Protein AF-A0A6J3M7F3-F1 (afdb_monomer_lite)

Structure (mmCIF, N/CA/C/O backbone):
data_AF-A0A6J3M7F3-F1
#
_entry.id   AF-A0A6J3M7F3-F1
#
loop_
_atom_site.group_PDB
_atom_site.id
_atom_site.type_symbol
_atom_site.label_atom_id
_atom_site.label_alt_id
_atom_site.label_comp_id
_atom_site.label_asym_id
_atom_site.label_entity_id
_atom_site.label_seq_id
_atom_site.pdbx_PDB_ins_code
_atom_site.Cartn_x
_atom_site.Cartn_y
_atom_site.Cartn_z
_atom_site.occupancy
_atom_site.B_iso_or_equiv
_atom_site.auth_seq_id
_atom_site.auth_comp_id
_atom_site.auth_asym_id
_atom_site.auth_atom_id
_atom_site.pdbx_PDB_model_num
ATOM 1 N N . ASN A 1 1 ? -3.571 -2.315 35.136 1.00 77.19 1 ASN A N 1
ATOM 2 C CA . ASN A 1 1 ? -3.800 -0.968 35.713 1.00 77.19 1 ASN A CA 1
ATOM 3 C C . ASN A 1 1 ? -4.095 0.084 34.630 1.00 77.19 1 ASN A C 1
ATOM 5 O O . ASN A 1 1 ? -5.068 0.804 34.773 1.00 77.19 1 ASN A O 1
ATOM 9 N N . ALA A 1 2 ? -3.373 0.118 33.498 1.00 81.81 2 ALA A N 1
ATOM 10 C CA . ALA A 1 2 ? -3.606 1.089 32.410 1.00 81.81 2 ALA A CA 1
ATOM 11 C C . ALA A 1 2 ? -5.068 1.210 31.912 1.00 81.81 2 ALA A C 1
ATOM 13 O O . ALA A 1 2 ? -5.543 2.324 31.727 1.00 81.81 2 ALA A O 1
ATOM 14 N N . LEU A 1 3 ? -5.801 0.098 31.760 1.00 87.56 3 LEU A N 1
ATOM 15 C CA . LEU A 1 3 ? -7.214 0.129 31.342 1.00 87.56 3 LEU A CA 1
ATOM 16 C C . LEU A 1 3 ? -8.134 0.810 32.361 1.00 87.56 3 LEU A C 1
ATOM 18 O O . LEU A 1 3 ? -9.023 1.559 31.971 1.00 87.56 3 LEU A O 1
ATOM 22 N N . ALA A 1 4 ? -7.908 0.585 33.658 1.00 87.94 4 ALA A N 1
ATOM 23 C CA . ALA A 1 4 ? -8.695 1.218 34.715 1.00 87.94 4 ALA A CA 1
ATOM 24 C C . ALA A 1 4 ? -8.453 2.734 34.743 1.00 87.94 4 ALA A C 1
ATOM 26 O O . ALA A 1 4 ? -9.397 3.508 34.860 1.00 87.94 4 ALA A O 1
ATOM 27 N N . ILE A 1 5 ? -7.195 3.151 34.556 1.00 88.31 5 ILE A N 1
ATOM 28 C CA . ILE A 1 5 ? -6.819 4.566 34.451 1.00 88.31 5 ILE A CA 1
ATOM 29 C C . ILE A 1 5 ? -7.463 5.204 33.215 1.00 88.31 5 ILE A C 1
ATOM 31 O O . ILE A 1 5 ? -8.061 6.268 33.329 1.00 88.31 5 ILE A O 1
ATOM 35 N N . LEU A 1 6 ? -7.377 4.554 32.049 1.00 88.81 6 LEU A N 1
ATOM 36 C CA . LEU A 1 6 ? -7.994 5.054 30.819 1.00 88.81 6 LEU A CA 1
ATOM 37 C C . LEU A 1 6 ? -9.511 5.192 30.971 1.00 88.81 6 LEU A C 1
ATOM 39 O O . LEU A 1 6 ? -10.057 6.240 30.649 1.00 88.81 6 LEU A O 1
ATOM 43 N N . THR A 1 7 ? -10.168 4.164 31.511 1.00 89.81 7 THR A N 1
ATOM 44 C CA . THR A 1 7 ? -11.617 4.172 31.750 1.00 89.81 7 THR A CA 1
ATOM 45 C C . THR A 1 7 ? -12.001 5.342 32.649 1.00 89.81 7 THR A C 1
ATOM 47 O O . THR A 1 7 ? -12.848 6.132 32.257 1.00 89.81 7 THR A O 1
ATOM 50 N N . TYR A 1 8 ? -11.314 5.520 33.784 1.00 90.31 8 TYR A N 1
ATOM 51 C CA . TYR A 1 8 ? -11.555 6.636 34.705 1.00 90.31 8 TYR A CA 1
ATOM 52 C C . TYR A 1 8 ? -11.363 8.010 34.042 1.00 90.31 8 TYR A C 1
ATOM 54 O O . TYR A 1 8 ? -12.164 8.921 34.240 1.00 90.31 8 TYR A O 1
ATOM 62 N N . ILE A 1 9 ? -10.317 8.177 33.226 1.00 89.94 9 ILE A N 1
ATOM 63 C CA . ILE A 1 9 ? -10.056 9.438 32.514 1.00 89.94 9 ILE A CA 1
ATOM 64 C C . ILE A 1 9 ? -11.185 9.763 31.521 1.00 89.94 9 ILE A C 1
ATOM 66 O O . ILE A 1 9 ? -11.565 10.930 31.396 1.00 89.94 9 ILE A O 1
ATOM 70 N N . LEU A 1 10 ? -11.721 8.751 30.834 1.00 89.62 10 LEU A N 1
ATOM 71 C CA . LEU A 1 10 ? -12.786 8.915 29.841 1.00 89.62 10 LEU A CA 1
ATOM 72 C C . LEU A 1 10 ? -14.185 9.029 30.470 1.00 89.62 10 LEU A C 1
ATOM 74 O O . LEU A 1 10 ? -15.030 9.723 29.910 1.00 89.62 10 LEU A O 1
ATOM 78 N N . SER A 1 11 ? -14.443 8.386 31.617 1.00 88.44 11 SER A N 1
ATOM 79 C CA . SER A 1 11 ? -15.724 8.482 32.336 1.00 88.44 11 SER A CA 1
ATOM 80 C C . SER A 1 11 ? -15.819 9.721 33.216 1.00 88.44 11 SER A C 1
ATOM 82 O O . SER A 1 11 ? -16.735 10.522 33.059 1.00 88.44 11 SER A O 1
ATOM 84 N N . ASP A 1 12 ? -14.873 9.874 34.141 1.00 86.62 12 ASP A N 1
ATOM 85 C CA . ASP A 1 12 ? -14.964 10.820 35.258 1.00 86.62 12 ASP A CA 1
ATOM 86 C C . ASP A 1 12 ? -14.024 12.014 35.066 1.00 86.62 12 ASP A C 1
ATOM 88 O O . ASP A 1 12 ? -14.285 13.114 35.551 1.00 86.62 12 ASP A O 1
ATOM 92 N N . GLY A 1 13 ? -12.934 11.816 34.320 1.00 79.19 13 GLY A N 1
ATOM 93 C CA . GLY A 1 13 ? -11.945 12.852 34.020 1.00 79.19 13 GLY A CA 1
ATOM 94 C C . GLY A 1 13 ? -12.375 13.866 32.955 1.00 79.19 13 GLY A C 1
ATOM 95 O O . GLY A 1 13 ? -11.651 14.833 32.722 1.00 79.19 13 GLY A O 1
ATOM 96 N N . GLY A 1 14 ? -13.523 13.661 32.297 1.00 79.88 14 GLY A N 1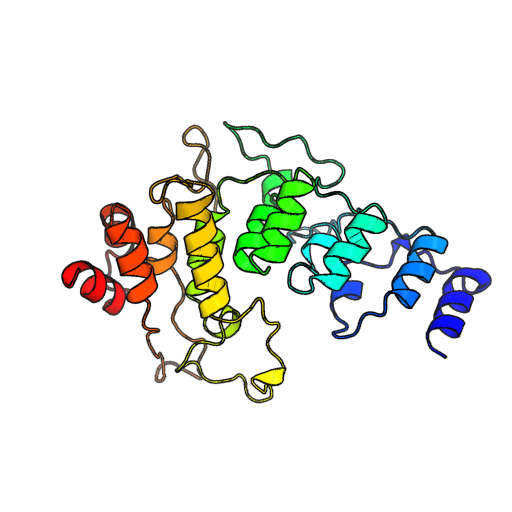
ATOM 97 C CA . GLY A 1 14 ? -14.059 14.569 31.275 1.00 79.88 14 GLY A CA 1
ATOM 98 C C . GLY A 1 14 ? -13.222 14.654 29.991 1.00 79.88 14 GLY A C 1
ATOM 99 O O . GLY A 1 14 ? -13.365 15.609 29.225 1.00 79.88 14 GLY A O 1
ATOM 100 N N . TYR A 1 15 ? -12.326 13.693 29.749 1.00 86.38 15 TYR A N 1
ATOM 101 C CA . TYR A 1 15 ? -11.474 13.694 28.565 1.00 86.38 15 TYR A CA 1
ATOM 102 C C . TYR A 1 15 ? -12.233 13.169 27.339 1.00 86.38 15 TYR A C 1
ATOM 104 O O . TYR A 1 15 ? -12.734 12.048 27.341 1.00 86.38 15 TYR A O 1
ATOM 112 N N . SER A 1 16 ? -12.271 13.958 26.262 1.00 86.62 16 SER A N 1
ATOM 113 C CA . SER A 1 16 ? -12.904 13.539 25.006 1.00 86.62 16 SER A CA 1
ATOM 114 C C . SER A 1 16 ? -11.968 12.688 24.146 1.00 86.62 16 SER A C 1
ATOM 116 O O . SER A 1 16 ? -10.835 13.086 23.853 1.00 86.62 16 SER A O 1
ATOM 118 N N . THR A 1 17 ? -12.486 11.558 23.659 1.00 87.00 17 THR A N 1
ATOM 119 C CA . THR A 1 17 ? -11.824 10.688 22.676 1.00 87.00 17 THR A CA 1
ATOM 120 C C . THR A 1 17 ? -11.548 11.397 21.348 1.00 87.00 17 THR A C 1
ATOM 122 O O . THR A 1 17 ? -10.654 10.982 20.611 1.00 87.00 17 THR A O 1
ATOM 125 N N . ASP A 1 18 ? -12.208 12.526 21.064 1.00 82.31 18 ASP A N 1
ATOM 126 C CA . ASP A 1 18 ? -11.957 13.329 19.864 1.00 82.31 18 ASP A CA 1
ATOM 127 C C . ASP A 1 18 ? -10.540 13.891 19.767 1.00 82.31 18 ASP A C 1
ATOM 129 O O . ASP A 1 18 ? -10.081 14.178 18.654 1.00 82.31 18 ASP A O 1
ATOM 133 N N . ASN A 1 19 ? -9.874 14.054 20.912 1.00 80.69 19 ASN A N 1
ATOM 134 C CA . ASN A 1 19 ? -8.517 14.581 21.008 1.00 80.69 19 ASN A CA 1
ATOM 135 C C . ASN A 1 19 ? -7.442 13.506 20.791 1.00 80.69 19 ASN A C 1
ATOM 137 O O . ASN A 1 19 ? -6.272 13.850 20.640 1.00 80.69 19 ASN A O 1
ATOM 141 N N . ILE A 1 20 ? -7.823 12.225 20.749 1.00 82.06 20 ILE A N 1
ATOM 142 C CA . ILE A 1 20 ? -6.896 11.106 20.562 1.00 82.06 20 ILE A CA 1
ATOM 143 C C . ILE A 1 20 ? -6.655 10.922 19.069 1.00 82.06 20 ILE A C 1
ATOM 145 O O . ILE A 1 20 ? -7.534 10.467 18.329 1.00 82.06 20 ILE A O 1
ATOM 149 N N . SER A 1 21 ? -5.455 11.264 18.599 1.00 76.12 21 SER A N 1
ATOM 150 C CA . SER A 1 21 ? -5.126 11.083 17.188 1.00 76.12 21 SER A CA 1
ATOM 151 C C . SER A 1 21 ? -4.728 9.635 16.881 1.00 76.12 21 SER A C 1
ATOM 153 O O . SER A 1 21 ? -3.972 9.000 17.616 1.00 76.12 21 SER A O 1
ATOM 155 N N . ASN A 1 22 ? -5.137 9.130 15.713 1.00 72.75 22 ASN A N 1
ATOM 156 C CA . ASN A 1 22 ? -4.690 7.821 15.208 1.00 72.75 22 ASN A CA 1
ATOM 157 C C . ASN A 1 22 ? -3.160 7.700 15.150 1.00 72.75 22 ASN A C 1
ATOM 159 O O . ASN A 1 22 ? -2.604 6.614 15.284 1.00 72.75 22 ASN A O 1
ATOM 163 N N . HIS A 1 23 ? -2.468 8.824 14.936 1.00 67.50 23 HIS A N 1
ATOM 164 C CA . HIS A 1 23 ? -1.012 8.867 14.920 1.00 67.50 23 HIS A CA 1
ATOM 165 C C . HIS A 1 23 ? -0.418 8.549 16.299 1.00 67.50 23 HIS A C 1
ATOM 167 O O . HIS A 1 23 ? 0.605 7.875 16.377 1.00 67.50 23 HIS A O 1
ATOM 173 N N . GLU A 1 24 ? -1.015 9.043 17.384 1.00 68.69 24 GLU A N 1
ATOM 174 C CA . GLU A 1 24 ? -0.582 8.725 18.750 1.00 68.69 24 GLU A CA 1
ATOM 175 C C . GLU A 1 24 ? -0.874 7.267 19.093 1.00 68.69 24 GLU A C 1
ATOM 177 O O . GLU A 1 24 ? -0.022 6.610 19.687 1.00 68.69 24 GLU A O 1
ATOM 182 N N . MET A 1 25 ? -2.004 6.742 18.614 1.00 72.88 25 MET A N 1
ATOM 183 C CA . MET A 1 25 ? -2.386 5.341 18.805 1.00 72.88 25 MET A CA 1
ATOM 184 C C . MET A 1 25 ? -1.485 4.348 18.067 1.00 72.88 25 MET A C 1
ATOM 186 O O . MET A 1 25 ? -1.364 3.214 18.502 1.00 72.88 25 MET A O 1
ATOM 190 N N . ASN A 1 26 ? -0.810 4.759 16.991 1.00 65.94 26 ASN A N 1
ATOM 191 C CA . ASN A 1 26 ? 0.096 3.891 16.229 1.00 65.94 26 ASN A CA 1
ATOM 192 C C . ASN A 1 26 ? 1.558 3.911 16.723 1.00 65.94 26 ASN A C 1
ATOM 194 O O . ASN A 1 26 ? 2.427 3.285 16.121 1.00 65.94 26 ASN A O 1
ATOM 198 N N . ARG A 1 27 ? 1.882 4.692 17.762 1.00 63.34 27 ARG A N 1
ATOM 199 C CA . ARG A 1 27 ? 3.244 4.742 18.326 1.00 63.34 27 ARG A CA 1
ATOM 200 C C . ARG A 1 27 ? 3.601 3.552 19.223 1.00 63.34 27 ARG A C 1
ATOM 202 O O . ARG A 1 27 ? 4.762 3.144 19.177 1.00 63.34 27 ARG A O 1
ATOM 209 N N . PRO A 1 28 ? 2.694 3.022 20.061 1.00 60.91 28 PRO A N 1
ATOM 210 C CA . PRO A 1 28 ? 2.989 1.842 20.859 1.00 60.91 28 PRO A CA 1
ATOM 211 C C . PRO A 1 28 ? 3.195 0.630 19.945 1.00 60.91 28 PRO A C 1
ATOM 213 O O . PRO A 1 28 ? 2.329 0.330 19.127 1.00 60.91 28 PRO A O 1
ATOM 216 N N . ARG A 1 29 ? 4.326 -0.074 20.093 1.00 58.09 29 ARG A N 1
ATOM 217 C CA . ARG A 1 29 ? 4.567 -1.344 19.381 1.00 58.09 29 ARG A CA 1
ATOM 218 C C . ARG A 1 29 ? 3.551 -2.421 19.787 1.00 58.09 29 ARG A C 1
ATOM 220 O O . ARG A 1 29 ? 3.143 -3.208 18.943 1.00 58.09 29 ARG A O 1
ATOM 227 N N . ASP A 1 30 ? 3.078 -2.353 21.032 1.00 65.81 30 ASP A N 1
ATOM 228 C CA . ASP A 1 30 ? 2.160 -3.319 21.642 1.00 65.81 30 ASP A CA 1
ATOM 229 C C . ASP A 1 30 ? 0.820 -2.662 21.993 1.00 65.81 30 ASP A C 1
ATOM 231 O O . ASP A 1 30 ? 0.394 -2.624 23.153 1.00 65.81 30 ASP A O 1
ATOM 235 N N . LEU A 1 31 ? 0.158 -2.059 21.002 1.00 76.69 31 LEU A N 1
ATOM 236 C CA . LEU A 1 31 ? -1.187 -1.548 21.227 1.00 76.69 31 LEU A CA 1
ATOM 237 C C . LEU A 1 31 ? -2.145 -2.718 21.482 1.00 76.69 31 LEU A C 1
ATOM 239 O O . LEU A 1 31 ? -2.450 -3.496 20.584 1.00 76.69 31 LEU A O 1
ATOM 243 N N . SER A 1 32 ? -2.633 -2.820 22.716 1.00 84.12 32 SER A N 1
ATOM 244 C CA . SER A 1 32 ? -3.617 -3.832 23.090 1.00 84.12 32 SER A CA 1
ATOM 245 C C . SER A 1 32 ? -4.978 -3.521 22.471 1.00 84.12 32 SER A C 1
ATOM 247 O O . SER A 1 32 ? -5.484 -2.403 22.603 1.00 84.12 32 SER A O 1
ATOM 249 N N . THR A 1 33 ? -5.614 -4.533 21.880 1.00 89.81 33 THR A N 1
ATOM 250 C CA . THR A 1 33 ? -7.008 -4.461 21.421 1.00 89.81 33 THR A CA 1
ATOM 251 C C . THR A 1 33 ? -7.962 -4.087 22.555 1.00 89.81 33 THR A C 1
ATOM 253 O O . THR A 1 33 ? -8.908 -3.353 22.321 1.00 89.81 33 THR A O 1
ATOM 256 N N . GLN A 1 34 ? -7.644 -4.422 23.812 1.00 90.38 34 GLN A N 1
ATOM 257 C CA . GLN A 1 34 ? -8.442 -4.001 24.973 1.00 90.38 34 GLN A CA 1
ATOM 258 C C . GLN A 1 34 ? -8.439 -2.477 25.178 1.00 90.38 34 GLN A C 1
ATOM 260 O O . GLN A 1 34 ? -9.414 -1.915 25.671 1.00 90.38 34 GLN A O 1
ATOM 265 N N . ILE A 1 35 ? -7.345 -1.786 24.825 1.00 89.88 35 ILE A N 1
ATOM 266 C CA . ILE A 1 35 ? -7.309 -0.314 24.851 1.00 89.88 35 ILE A CA 1
ATOM 267 C C . ILE A 1 35 ? -8.223 0.229 23.754 1.00 89.88 35 ILE A C 1
ATOM 269 O O . ILE A 1 35 ? -8.975 1.167 24.003 1.00 89.88 35 ILE A O 1
ATOM 273 N N . LEU A 1 36 ? -8.175 -0.370 22.563 1.00 92.00 36 LEU A N 1
ATOM 274 C CA . LEU A 1 36 ? -9.041 0.006 21.449 1.00 92.00 36 LEU A CA 1
ATOM 275 C C . LEU A 1 36 ? -10.521 -0.224 21.782 1.00 92.00 36 LEU A C 1
ATOM 277 O O . LEU A 1 36 ? -11.318 0.676 21.541 1.00 92.00 36 LEU A O 1
ATOM 281 N N . ASP A 1 37 ? -10.870 -1.341 22.425 1.00 94.31 37 ASP A N 1
ATOM 282 C CA . ASP A 1 37 ? -12.238 -1.641 22.863 1.00 94.31 37 ASP A CA 1
ATOM 283 C C . ASP A 1 37 ? -12.776 -0.549 23.794 1.00 94.31 37 ASP A C 1
ATOM 285 O O . ASP A 1 37 ? -13.883 -0.046 23.596 1.00 94.31 37 ASP A O 1
ATOM 289 N N . VAL A 1 38 ? -11.974 -0.127 24.782 1.00 93.69 38 VAL A N 1
ATOM 290 C CA . VAL A 1 38 ? -12.340 0.981 25.678 1.00 93.69 38 VAL A CA 1
ATOM 291 C C . VAL A 1 38 ? -12.506 2.276 24.885 1.00 93.69 38 VAL A C 1
ATOM 293 O O . VAL A 1 38 ? -13.501 2.969 25.050 1.00 93.69 38 VAL A O 1
ATOM 296 N N . LEU A 1 39 ? -11.582 2.613 23.986 1.00 92.44 39 LEU A N 1
ATOM 297 C CA . LEU A 1 39 ? -11.691 3.840 23.193 1.00 92.44 39 LEU A CA 1
ATOM 298 C C . LEU A 1 39 ? -12.953 3.860 22.322 1.00 92.44 39 LEU A C 1
ATOM 300 O O . LEU A 1 39 ? -13.674 4.859 22.316 1.00 92.44 39 LEU A O 1
ATOM 304 N N . LEU A 1 40 ? -13.242 2.758 21.629 1.00 93.75 40 LEU A N 1
ATOM 305 C CA . LEU A 1 40 ? -14.438 2.598 20.802 1.00 93.75 40 LEU A CA 1
ATOM 306 C C . LEU A 1 40 ? -15.715 2.708 21.647 1.00 93.75 40 LEU A C 1
ATOM 308 O O . LEU A 1 40 ? -16.644 3.413 21.252 1.00 93.75 40 LEU A O 1
ATOM 312 N N . ALA A 1 41 ? -15.744 2.095 22.836 1.00 93.88 41 ALA A N 1
ATOM 313 C CA . ALA A 1 41 ? -16.877 2.183 23.762 1.00 93.88 41 ALA A CA 1
ATOM 314 C C . ALA A 1 41 ? -17.158 3.623 24.233 1.00 93.88 41 ALA A C 1
ATOM 316 O O . ALA A 1 41 ? -18.309 3.974 24.487 1.00 93.88 41 ALA A O 1
ATOM 317 N N . TYR A 1 42 ? -16.126 4.468 24.294 1.00 93.69 42 TYR A N 1
ATOM 318 C CA . TYR A 1 42 ? -16.225 5.895 24.622 1.00 93.69 42 TYR A CA 1
ATOM 319 C C . TYR A 1 42 ? -16.240 6.799 23.370 1.00 93.69 42 TYR A C 1
ATOM 321 O O . TYR A 1 42 ? -15.900 7.983 23.432 1.00 93.69 42 TYR A O 1
ATOM 329 N N . GLY A 1 43 ? -16.644 6.259 22.216 1.00 92.38 43 GLY A N 1
ATOM 330 C CA . GLY A 1 43 ? -16.948 7.038 21.013 1.00 92.38 43 GLY A CA 1
ATOM 331 C C . GLY A 1 43 ? -15.741 7.458 20.175 1.00 92.38 43 GLY A C 1
ATOM 332 O O . GLY A 1 43 ? -15.876 8.322 19.309 1.00 92.38 43 GLY A O 1
ATOM 333 N N . TRP A 1 44 ? -14.562 6.869 20.392 1.00 92.56 44 TRP A N 1
ATOM 334 C CA . TRP A 1 44 ? -13.420 7.105 19.510 1.00 92.56 44 TRP A CA 1
ATOM 335 C C . TRP A 1 44 ? -13.736 6.639 18.083 1.00 92.56 44 TRP A C 1
ATOM 337 O O . TRP A 1 44 ? -14.097 5.487 17.853 1.00 92.56 44 TRP A O 1
ATOM 347 N N . ASN A 1 45 ? -13.592 7.533 17.105 1.00 91.25 45 ASN A N 1
ATOM 348 C CA . ASN A 1 45 ? -13.881 7.224 15.707 1.00 91.25 45 ASN A CA 1
ATOM 349 C C . ASN A 1 45 ? -12.633 6.658 15.001 1.00 91.25 45 ASN A C 1
ATOM 351 O O . ASN A 1 45 ? -11.750 7.411 14.585 1.00 91.25 45 ASN A O 1
ATOM 355 N N . ILE A 1 46 ? -12.611 5.337 14.790 1.00 91.75 46 ILE A N 1
ATOM 356 C CA . ILE A 1 46 ? -11.541 4.603 14.084 1.00 91.75 46 ILE A CA 1
ATOM 357 C C . ILE A 1 46 ? -11.306 5.085 12.636 1.00 91.75 46 ILE A C 1
ATOM 359 O O . ILE A 1 46 ? -10.196 4.976 12.101 1.00 91.75 46 ILE A O 1
ATOM 363 N N . ASN A 1 47 ? -12.336 5.667 12.011 1.00 92.06 47 ASN A N 1
ATOM 364 C CA . ASN A 1 47 ? -12.315 6.196 10.645 1.00 92.06 47 ASN A CA 1
ATOM 365 C C . ASN A 1 47 ? -11.907 7.673 10.570 1.00 92.06 47 ASN A C 1
ATOM 367 O O . ASN A 1 47 ? -11.641 8.183 9.476 1.00 92.06 47 ASN A O 1
ATOM 371 N N . LYS A 1 48 ? -11.805 8.359 11.717 1.00 88.31 48 LYS A N 1
ATOM 372 C CA . LYS A 1 48 ? -11.492 9.788 11.779 1.00 88.31 48 LYS A CA 1
ATOM 373 C C . LYS A 1 48 ? -10.149 10.053 11.123 1.00 88.31 48 LYS A C 1
ATOM 375 O O . LYS A 1 48 ? -9.134 9.454 11.467 1.00 88.31 48 LYS A O 1
ATOM 380 N N . ARG A 1 49 ? -10.111 10.998 10.189 1.00 83.12 49 ARG A N 1
ATOM 381 C CA . ARG A 1 49 ? -8.861 11.439 9.561 1.00 83.12 49 ARG A CA 1
ATOM 382 C C . ARG A 1 49 ? -8.215 12.518 10.417 1.00 83.12 49 ARG A C 1
ATOM 384 O O . ARG A 1 49 ? -8.871 13.471 10.833 1.00 83.12 49 ARG A O 1
ATOM 391 N N . PHE A 1 50 ? -6.908 12.420 10.639 1.00 71.00 50 PHE A N 1
ATOM 392 C CA . PHE A 1 50 ? -6.189 13.482 11.335 1.00 71.00 50 PHE A CA 1
ATOM 393 C C . PHE A 1 50 ? -5.868 14.623 10.361 1.00 71.00 50 PHE A C 1
ATOM 395 O O . PHE A 1 50 ? -4.949 14.540 9.546 1.00 71.00 50 PHE A O 1
ATOM 402 N N . ASN A 1 51 ? -6.633 15.710 10.432 1.00 61.09 51 ASN A N 1
ATOM 403 C CA . ASN A 1 51 ? -6.428 16.877 9.580 1.00 61.09 51 ASN A CA 1
ATOM 404 C C . ASN A 1 51 ? -5.497 17.889 10.264 1.00 61.09 51 ASN A C 1
ATOM 406 O O . ASN A 1 51 ? -5.946 18.882 10.830 1.00 61.09 51 ASN A O 1
ATOM 410 N N . ARG A 1 52 ? -4.182 17.639 10.235 1.00 59.97 52 ARG A N 1
ATOM 411 C CA . ARG A 1 52 ? -3.187 18.658 10.609 1.00 59.97 52 ARG A CA 1
ATOM 412 C C . ARG A 1 52 ? -2.566 19.235 9.348 1.00 59.97 52 ARG A C 1
ATOM 414 O O . ARG A 1 52 ? -2.040 18.487 8.523 1.00 59.97 52 ARG A O 1
ATOM 421 N N . ALA A 1 53 ? -2.637 20.562 9.225 1.00 52.91 53 ALA A N 1
ATOM 422 C CA . ALA A 1 53 ? -2.196 21.330 8.064 1.00 52.91 53 ALA A CA 1
ATOM 423 C C . ALA A 1 53 ? -0.874 20.791 7.484 1.00 52.91 53 ALA A C 1
ATOM 425 O O . ALA A 1 53 ? 0.170 20.819 8.136 1.00 52.91 53 ALA A O 1
ATOM 426 N N . GLY A 1 54 ? -0.950 20.256 6.262 1.00 55.53 54 GLY A N 1
ATOM 427 C CA . GLY A 1 54 ? 0.204 19.799 5.485 1.00 55.53 54 GLY A CA 1
ATOM 428 C C . GLY A 1 54 ? 0.639 18.340 5.674 1.00 55.53 54 GLY A C 1
ATOM 429 O O . GLY A 1 54 ? 1.507 17.895 4.926 1.00 55.53 54 GLY A O 1
ATOM 430 N N . ARG A 1 55 ? 0.063 17.554 6.599 1.00 58.97 55 ARG A N 1
ATOM 431 C CA . ARG A 1 55 ? 0.442 16.134 6.763 1.00 58.97 55 ARG A CA 1
ATOM 432 C C . ARG A 1 55 ? -0.563 15.187 6.110 1.00 58.97 55 ARG A C 1
ATOM 434 O O . ARG A 1 55 ? -1.763 15.268 6.350 1.00 58.97 55 ARG A O 1
ATOM 441 N N . ARG A 1 56 ? -0.046 14.240 5.319 1.00 64.56 56 ARG A N 1
ATOM 442 C CA . ARG A 1 56 ? -0.805 13.077 4.837 1.00 64.56 56 ARG A CA 1
ATOM 443 C C . ARG A 1 56 ? -1.140 12.202 6.044 1.00 64.56 56 ARG A C 1
ATOM 445 O O . ARG A 1 56 ? -0.248 11.538 6.566 1.00 64.56 56 ARG A O 1
ATOM 452 N N . SER A 1 57 ? -2.384 12.208 6.505 1.00 69.06 57 SER A N 1
ATOM 453 C CA . SER A 1 57 ? -2.826 11.283 7.545 1.00 69.06 57 SER A CA 1
ATOM 454 C C . SER A 1 57 ? -4.111 10.598 7.115 1.00 69.06 57 SER A C 1
ATOM 456 O O . SER A 1 57 ? -5.106 11.250 6.793 1.00 69.06 57 SER A O 1
ATOM 458 N N . GLY A 1 58 ? -4.035 9.272 7.049 1.00 82.88 58 GLY A N 1
ATOM 459 C CA . GLY A 1 58 ? -5.194 8.419 6.849 1.00 82.88 58 GLY A CA 1
ATOM 460 C C . GLY A 1 58 ? -5.838 8.019 8.180 1.00 82.88 58 GLY A C 1
ATOM 461 O O . GLY A 1 58 ? -5.320 8.363 9.249 1.00 82.88 58 GLY A O 1
ATOM 462 N N . PRO A 1 59 ? -6.957 7.286 8.112 1.00 89.88 59 PRO A N 1
ATOM 463 C CA . PRO A 1 59 ? -7.550 6.589 9.252 1.00 89.88 59 PRO A CA 1
ATOM 464 C C . PRO A 1 59 ? -6.562 5.652 9.963 1.00 89.88 59 PRO A C 1
ATOM 466 O O . PRO A 1 59 ? -5.489 5.350 9.434 1.00 89.88 59 PRO A O 1
ATOM 469 N N . PHE A 1 60 ? -6.931 5.150 11.144 1.00 90.69 60 PHE A N 1
ATOM 470 C CA . PHE A 1 60 ? -6.066 4.282 11.952 1.00 90.69 60 PHE A CA 1
ATOM 471 C C . PHE A 1 60 ? -5.590 3.040 11.183 1.00 90.69 60 PHE A C 1
ATOM 473 O O . PHE A 1 60 ? -4.408 2.699 11.236 1.00 90.69 60 PHE A O 1
ATOM 480 N N . LEU A 1 61 ? -6.459 2.470 10.340 1.00 92.62 61 LEU A N 1
ATOM 481 C CA . LEU A 1 61 ? -6.142 1.349 9.452 1.00 92.62 61 LEU A CA 1
ATOM 482 C C . LEU A 1 61 ? -4.886 1.583 8.579 1.00 92.62 61 LEU A C 1
ATOM 484 O O . LEU A 1 61 ? -4.105 0.661 8.370 1.00 92.62 61 LEU A O 1
ATOM 488 N N . TRP A 1 62 ? -4.621 2.815 8.120 1.00 90.56 62 TRP A N 1
ATOM 489 C CA . TRP A 1 62 ? -3.443 3.142 7.291 1.00 90.56 62 TRP A CA 1
ATOM 490 C C . TRP A 1 62 ? -2.129 3.077 8.077 1.00 90.56 62 TRP A C 1
ATOM 492 O O . TRP A 1 62 ? -1.044 3.026 7.485 1.00 90.56 62 TRP A O 1
ATOM 502 N N . ALA A 1 63 ? -2.216 3.158 9.400 1.00 85.94 63 ALA A N 1
ATOM 503 C CA . ALA A 1 63 ? -1.080 3.229 10.300 1.00 85.94 63 ALA A CA 1
ATOM 504 C C . ALA A 1 63 ? -0.593 1.826 10.703 1.00 85.94 63 ALA A C 1
ATOM 506 O O . ALA A 1 63 ? 0.615 1.615 10.812 1.00 85.94 63 ALA A O 1
ATOM 507 N N . VAL A 1 64 ? -1.519 0.865 10.796 1.00 88.69 64 VAL A N 1
ATOM 508 C CA . VAL A 1 64 ? -1.281 -0.499 11.300 1.00 88.69 64 VAL A CA 1
ATOM 509 C C . VAL A 1 64 ? -1.088 -1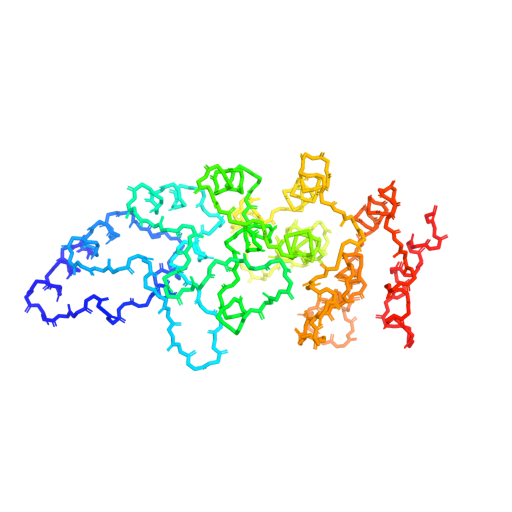.559 10.212 1.00 88.69 64 VAL A C 1
ATOM 511 O O . VAL A 1 64 ? -1.036 -2.740 10.519 1.00 88.69 64 VAL A O 1
ATOM 514 N N . LEU A 1 65 ? -0.934 -1.170 8.941 1.00 90.31 65 LEU A N 1
ATOM 515 C CA . LEU A 1 65 ? -0.888 -2.091 7.787 1.00 90.31 65 LEU A CA 1
ATOM 516 C C . LEU A 1 65 ? 0.171 -3.209 7.862 1.00 90.31 65 LEU A C 1
ATOM 518 O O . LEU A 1 65 ? 0.046 -4.211 7.165 1.00 90.31 65 LEU A O 1
ATOM 522 N N . ALA A 1 66 ? 1.216 -3.037 8.672 1.00 86.50 66 ALA A N 1
ATOM 523 C CA . ALA A 1 66 ? 2.252 -4.049 8.881 1.00 86.50 66 ALA A CA 1
ATOM 524 C C . ALA A 1 66 ? 1.860 -5.128 9.912 1.00 86.50 66 ALA A C 1
ATOM 526 O O . ALA A 1 66 ? 2.541 -6.146 10.007 1.00 86.50 66 ALA A O 1
ATOM 527 N N . ASN A 1 67 ? 0.792 -4.910 10.685 1.00 87.69 67 ASN A N 1
ATOM 528 C CA . ASN A 1 67 ? 0.280 -5.824 11.700 1.00 87.69 67 ASN A CA 1
ATOM 529 C C . ASN A 1 67 ? -1.054 -6.415 11.219 1.00 87.69 67 ASN A C 1
ATOM 531 O O . ASN A 1 67 ? -2.094 -5.759 11.271 1.00 87.69 67 ASN A O 1
ATOM 535 N N . GLU A 1 68 ? -1.005 -7.651 10.722 1.00 90.69 68 GLU A N 1
ATOM 536 C CA . GLU A 1 68 ? -2.166 -8.346 10.156 1.00 90.69 68 GLU A CA 1
ATOM 537 C C . GLU A 1 68 ? -3.311 -8.506 11.170 1.00 90.69 68 GLU A C 1
ATOM 539 O O . GLU A 1 68 ? -4.470 -8.297 10.813 1.00 90.69 68 GLU A O 1
ATOM 544 N N . ASP A 1 69 ? -3.000 -8.799 12.435 1.00 91.44 69 ASP A N 1
ATOM 545 C CA . ASP A 1 69 ? -4.007 -8.991 13.484 1.00 91.44 69 ASP A CA 1
ATOM 546 C C . ASP A 1 69 ? -4.715 -7.677 13.828 1.00 91.44 69 ASP A C 1
ATOM 548 O O . ASP A 1 69 ? -5.941 -7.641 13.938 1.00 91.44 69 ASP A O 1
ATOM 552 N N . LEU A 1 70 ? -3.973 -6.566 13.908 1.00 91.62 70 LEU A N 1
ATOM 553 C CA . LEU A 1 70 ? -4.582 -5.246 14.087 1.00 91.62 70 LEU A CA 1
ATOM 554 C C . LEU A 1 70 ? -5.390 -4.811 12.866 1.00 91.62 70 LEU A C 1
ATOM 556 O O . LEU A 1 70 ? -6.412 -4.150 13.034 1.00 91.62 70 LEU A O 1
ATOM 560 N N . VAL A 1 71 ? -4.976 -5.171 11.647 1.00 94.56 71 VAL A N 1
ATOM 561 C CA . VAL A 1 71 ? -5.782 -4.908 10.445 1.00 94.56 71 VAL A CA 1
ATOM 562 C C . VAL A 1 71 ? -7.105 -5.669 10.510 1.00 94.56 71 VAL A C 1
ATOM 564 O O . VAL A 1 71 ? -8.148 -5.049 10.305 1.00 94.56 71 VAL A O 1
ATOM 567 N N . LYS A 1 72 ? -7.084 -6.967 10.844 1.00 96.19 72 LYS A N 1
ATOM 568 C CA . LYS A 1 72 ? -8.304 -7.775 11.027 1.00 96.19 72 LYS A CA 1
ATOM 569 C C . LYS A 1 72 ? -9.212 -7.164 12.089 1.00 96.19 72 LYS A C 1
ATOM 571 O O . LYS A 1 72 ? -10.360 -6.861 11.782 1.00 96.19 72 LYS A O 1
ATOM 576 N N . TYR A 1 73 ? -8.662 -6.861 13.266 1.00 95.69 73 TYR A N 1
ATOM 577 C CA . TYR A 1 73 ? -9.387 -6.191 14.345 1.00 95.69 73 TYR A CA 1
ATOM 578 C C . TYR A 1 73 ? -10.030 -4.879 13.868 1.00 95.69 73 TYR A C 1
ATOM 580 O O . TYR A 1 73 ? -11.217 -4.649 14.079 1.00 95.69 73 TYR A O 1
ATOM 588 N N . CYS A 1 74 ? -9.281 -4.019 13.167 1.00 95.88 74 CYS A N 1
ATOM 589 C CA . CYS A 1 74 ? -9.824 -2.761 12.650 1.00 95.88 74 CYS A CA 1
ATOM 590 C C . CYS A 1 74 ? -11.032 -3.002 11.735 1.00 95.88 74 CYS A C 1
ATOM 592 O O . CYS A 1 74 ? -12.052 -2.335 11.890 1.00 95.88 74 CYS A O 1
ATOM 594 N N . LEU A 1 75 ? -10.922 -3.943 10.793 1.00 97.75 75 LEU A N 1
ATOM 595 C CA . LEU A 1 75 ? -11.996 -4.266 9.848 1.00 97.75 75 LEU A CA 1
ATOM 596 C C . LEU A 1 75 ? -13.230 -4.847 10.561 1.00 97.75 75 LEU A C 1
ATOM 598 O O . LEU A 1 75 ? -14.353 -4.453 10.250 1.00 97.75 75 LEU A O 1
ATOM 602 N N . GLU A 1 76 ? -13.032 -5.727 11.546 1.00 97.12 76 GLU A N 1
ATOM 603 C CA . GLU A 1 76 ? -14.099 -6.306 12.380 1.00 97.12 76 GLU A CA 1
ATOM 604 C C . GLU A 1 76 ? -14.823 -5.247 13.228 1.00 97.12 76 GLU A C 1
ATOM 606 O O . GLU A 1 76 ? -16.027 -5.352 13.462 1.00 97.12 76 GLU A O 1
ATOM 611 N N . HIS A 1 77 ? -14.116 -4.183 13.617 1.00 96.56 77 HIS A N 1
ATOM 612 C CA . HIS A 1 77 ? -14.650 -3.066 14.398 1.00 96.56 77 HIS A CA 1
ATOM 613 C C . HIS A 1 77 ? -15.030 -1.838 13.555 1.00 96.56 77 HIS A C 1
ATOM 615 O O . HIS A 1 77 ? -15.082 -0.714 14.057 1.00 96.56 77 HIS A O 1
ATOM 621 N N . GLY A 1 78 ? -15.345 -2.043 12.273 1.00 95.62 78 GLY A N 1
ATOM 622 C CA . GLY A 1 78 ? -15.969 -1.020 11.428 1.00 95.62 78 GLY A CA 1
ATOM 623 C C . GLY A 1 78 ? -15.003 0.002 10.825 1.00 95.62 78 GLY A C 1
ATOM 624 O O . GLY A 1 78 ? -15.443 1.057 10.354 1.00 95.62 78 GLY A O 1
ATOM 625 N N . ALA A 1 79 ? -13.697 -0.283 10.803 1.00 95.94 79 ALA A N 1
ATOM 626 C CA . ALA A 1 79 ? -12.774 0.488 9.983 1.00 95.94 79 ALA A CA 1
ATOM 627 C C . ALA A 1 79 ? -13.114 0.314 8.498 1.00 95.94 79 ALA A C 1
ATOM 629 O O . ALA A 1 79 ? -13.234 -0.794 7.976 1.00 95.94 79 ALA A O 1
ATOM 630 N N . SER A 1 80 ? -13.231 1.438 7.807 1.00 95.62 80 SER A N 1
ATOM 631 C CA . SER A 1 80 ? -13.524 1.505 6.388 1.00 95.62 80 SER A CA 1
ATOM 632 C C . SER A 1 80 ? -12.236 1.479 5.571 1.00 95.62 80 SER A C 1
ATOM 634 O O . SER A 1 80 ? -11.276 2.202 5.854 1.00 95.62 80 SER A O 1
ATOM 636 N N . VAL A 1 81 ? -12.243 0.709 4.481 1.00 96.00 81 VAL A N 1
ATOM 637 C CA . VAL A 1 81 ? -11.208 0.771 3.433 1.00 96.00 81 VAL A CA 1
ATOM 638 C C . VAL A 1 81 ? -11.351 2.007 2.532 1.00 96.00 81 VAL A C 1
ATOM 640 O O . VAL A 1 81 ? -10.473 2.293 1.714 1.00 96.00 81 VAL A O 1
ATOM 643 N N . HIS A 1 82 ? -12.432 2.771 2.716 1.00 93.12 82 HIS A N 1
ATOM 644 C CA . HIS A 1 82 ? -12.701 4.051 2.069 1.00 93.12 82 HIS A CA 1
ATOM 645 C C . HIS A 1 82 ? -12.617 5.188 3.099 1.00 93.12 82 HIS A C 1
ATOM 647 O O . HIS A 1 82 ? -13.433 5.229 4.025 1.00 93.12 82 HIS A O 1
ATOM 653 N N . PRO A 1 83 ? -11.659 6.119 2.970 1.00 87.19 83 PRO A N 1
ATOM 654 C CA . PRO A 1 83 ? -11.536 7.249 3.883 1.00 87.19 83 PRO A CA 1
ATOM 655 C C . PRO A 1 83 ? -12.799 8.115 3.938 1.00 87.19 83 PRO A C 1
ATOM 657 O O . PRO A 1 83 ? -13.388 8.455 2.913 1.00 87.19 83 PRO A O 1
ATOM 660 N N . GLU A 1 84 ? -13.167 8.540 5.146 1.00 84.81 84 GLU A N 1
ATOM 661 C CA . GLU A 1 84 ? -14.305 9.431 5.363 1.00 84.81 84 GLU A CA 1
ATOM 662 C C . GLU A 1 84 ? -14.117 10.780 4.641 1.00 84.81 84 GLU A C 1
ATOM 664 O O . GLU A 1 84 ? -13.015 11.353 4.591 1.00 84.81 84 GLU A O 1
ATOM 669 N N . GLY A 1 85 ? -15.211 11.286 4.064 1.00 81.56 85 GLY A N 1
ATOM 670 C CA . GLY A 1 85 ? -15.240 12.570 3.361 1.00 81.56 85 GLY A CA 1
ATOM 671 C C . GLY A 1 85 ? -14.439 12.590 2.059 1.00 81.56 85 GLY A C 1
ATOM 672 O O . GLY A 1 85 ? -14.093 13.665 1.579 1.00 81.56 85 GLY A O 1
ATOM 673 N N . GLN A 1 86 ? -14.102 11.426 1.499 1.00 85.06 86 GLN A N 1
ATOM 674 C CA . GLN A 1 86 ? -13.387 11.317 0.234 1.00 85.06 86 GLN A CA 1
ATOM 675 C C . GLN A 1 86 ? -14.307 10.799 -0.874 1.00 85.06 86 GLN A C 1
ATOM 677 O O . GLN A 1 86 ? -14.991 9.793 -0.709 1.00 85.06 86 GLN A O 1
ATOM 682 N N . SER A 1 87 ? -14.297 11.466 -2.029 1.00 85.44 87 SER A N 1
ATOM 683 C CA . SER A 1 87 ? -14.984 10.966 -3.223 1.00 85.44 87 SER A CA 1
ATOM 684 C C . SER A 1 87 ? -14.364 9.652 -3.725 1.00 85.44 87 SER A C 1
ATOM 686 O O . SER A 1 87 ? -13.145 9.474 -3.599 1.00 85.44 87 SER A O 1
ATOM 688 N N . PRO A 1 88 ? -15.157 8.765 -4.361 1.00 86.81 88 PRO A N 1
ATOM 689 C CA . PRO A 1 88 ? -14.642 7.560 -5.005 1.00 86.81 88 PRO A CA 1
ATOM 690 C C . PRO A 1 88 ? -13.471 7.851 -5.948 1.00 86.81 88 PRO A C 1
ATOM 692 O O . PRO A 1 88 ? -13.397 8.933 -6.544 1.00 86.81 88 PRO A O 1
ATOM 695 N N . LEU A 1 89 ? -12.566 6.878 -6.084 1.00 85.94 89 LEU A N 1
ATOM 696 C CA . LEU A 1 89 ? -11.443 6.976 -7.011 1.00 85.94 89 LEU A CA 1
ATOM 697 C C . LEU A 1 89 ? -11.979 7.181 -8.431 1.00 85.94 89 LEU A C 1
ATOM 699 O O . LEU A 1 89 ? -12.819 6.414 -8.893 1.00 85.94 89 LEU A O 1
ATOM 703 N N . GLN A 1 90 ? -11.513 8.238 -9.090 1.00 84.75 90 GLN A N 1
ATOM 704 C CA . GLN A 1 90 ? -11.857 8.520 -10.477 1.00 84.75 90 GLN A CA 1
ATOM 705 C C . GLN A 1 90 ? -10.724 8.005 -11.369 1.00 84.75 90 GLN A C 1
ATOM 707 O O . GLN A 1 90 ? -9.558 8.135 -10.982 1.00 84.75 90 GLN A O 1
ATOM 712 N N . PRO A 1 91 ? -11.033 7.446 -12.550 1.00 85.25 91 PRO A N 1
ATOM 713 C CA . PRO A 1 91 ? -10.001 7.009 -13.481 1.00 85.25 91 PRO A CA 1
ATOM 714 C C . PRO A 1 91 ? -9.180 8.208 -13.971 1.00 85.25 91 PRO A C 1
ATOM 716 O O . PRO A 1 91 ? -7.964 8.203 -13.889 1.00 85.25 91 PRO A O 1
ATOM 719 N N . ASP A 1 92 ? -9.812 9.310 -14.360 1.00 89.25 92 ASP A N 1
ATOM 720 C CA . ASP A 1 92 ? -9.085 10.354 -15.092 1.00 89.25 92 ASP A CA 1
ATOM 721 C C . ASP A 1 92 ? -8.515 11.475 -14.211 1.00 89.25 92 ASP A C 1
ATOM 723 O O . ASP A 1 92 ? -7.929 12.429 -14.723 1.00 89.25 92 ASP A O 1
ATOM 727 N N . PHE A 1 93 ? -8.698 11.414 -12.886 1.00 90.56 93 PHE A N 1
ATOM 728 C CA . PHE A 1 93 ? -8.303 12.519 -12.014 1.00 90.56 93 PHE A CA 1
ATOM 729 C C . PHE A 1 93 ? -8.059 12.116 -10.557 1.00 90.56 93 PHE A C 1
ATOM 731 O O . PHE A 1 93 ? -8.916 11.522 -9.904 1.00 90.56 93 PHE A O 1
ATOM 738 N N . ILE A 1 94 ? -6.919 12.542 -10.008 1.00 90.38 94 ILE A N 1
ATOM 739 C CA . ILE A 1 94 ? -6.593 12.439 -8.584 1.00 90.38 94 ILE A CA 1
ATOM 740 C C . ILE A 1 94 ? -6.924 13.762 -7.885 1.00 90.38 94 ILE A C 1
ATOM 742 O O . ILE A 1 94 ? -6.315 14.802 -8.158 1.00 90.38 94 ILE A O 1
ATOM 746 N N . THR A 1 95 ? -7.847 13.718 -6.925 1.00 89.25 95 THR A N 1
ATOM 747 C CA . THR A 1 95 ? -8.245 14.885 -6.123 1.00 89.25 95 THR A CA 1
ATOM 748 C C . THR A 1 95 ? -7.219 15.227 -5.037 1.00 89.25 95 THR A C 1
ATOM 750 O O . THR A 1 95 ? -6.421 14.393 -4.608 1.00 89.25 95 THR A O 1
ATOM 753 N N . GLN A 1 96 ? -7.262 16.456 -4.510 1.00 85.81 96 GLN A N 1
ATOM 754 C CA . GLN A 1 96 ? -6.407 16.846 -3.379 1.00 85.81 96 GLN A CA 1
ATOM 755 C C . GLN A 1 96 ? -6.639 15.979 -2.133 1.00 85.81 96 GLN A C 1
ATOM 757 O O . GLN A 1 96 ? -5.686 15.664 -1.417 1.00 85.81 96 GLN A O 1
ATOM 762 N N . ASP A 1 97 ? -7.871 15.526 -1.894 1.00 85.56 97 ASP A N 1
ATOM 763 C CA . ASP A 1 97 ? -8.159 14.609 -0.791 1.00 85.56 97 ASP A CA 1
ATOM 764 C C . ASP A 1 97 ? -7.525 13.234 -0.998 1.00 85.56 97 ASP A C 1
ATOM 766 O O . ASP A 1 97 ? -6.990 12.669 -0.045 1.00 85.56 97 ASP A O 1
ATOM 770 N N . GLN A 1 98 ? -7.487 12.736 -2.237 1.00 88.00 98 GLN A N 1
ATOM 771 C CA . GLN A 1 98 ? -6.748 11.526 -2.626 1.00 88.00 98 GLN A CA 1
ATOM 772 C C . GLN A 1 98 ? -5.234 11.688 -2.508 1.00 88.00 98 GLN A C 1
ATOM 774 O O . GLN A 1 98 ? -4.551 10.761 -2.081 1.00 88.00 98 GLN A O 1
ATOM 779 N N . LEU A 1 99 ? -4.690 12.881 -2.747 1.00 86.25 99 LEU A N 1
ATOM 780 C CA . LEU A 1 99 ? -3.269 13.143 -2.488 1.00 86.25 99 LEU A CA 1
ATOM 781 C C . LEU A 1 99 ? -2.924 13.172 -0.995 1.00 86.25 99 LEU A C 1
ATOM 783 O O . LEU A 1 99 ? -1.812 12.793 -0.603 1.00 86.25 99 LEU A O 1
ATOM 787 N N . ARG A 1 100 ? -3.860 13.626 -0.155 1.00 84.50 100 ARG A N 1
ATOM 788 C CA . ARG A 1 100 ? -3.699 13.677 1.306 1.00 84.50 100 ARG A CA 1
ATOM 789 C C . ARG A 1 100 ? -3.918 12.315 1.959 1.00 84.50 100 ARG A C 1
ATOM 791 O O . ARG A 1 100 ? -3.215 11.990 2.915 1.00 84.50 100 ARG A O 1
ATOM 798 N N . CYS A 1 101 ? -4.853 11.528 1.438 1.00 87.88 101 CYS A N 1
ATOM 799 C CA . CYS A 1 101 ? -5.179 10.186 1.898 1.00 87.88 101 CYS A CA 1
ATOM 800 C C . CYS A 1 101 ? -5.341 9.255 0.685 1.00 87.88 101 CYS A C 1
ATOM 802 O O . CYS A 1 101 ? -6.456 9.090 0.191 1.00 87.88 101 CYS A O 1
ATOM 804 N N . PRO A 1 102 ? -4.243 8.678 0.167 1.00 89.50 102 PRO A N 1
ATOM 805 C CA . PRO A 1 102 ? -4.329 7.769 -0.971 1.00 89.50 102 PRO A CA 1
ATOM 806 C C . PRO A 1 102 ? -5.088 6.489 -0.592 1.00 89.50 102 PRO A C 1
ATOM 808 O O . PRO A 1 102 ? -5.159 6.170 0.604 1.00 89.50 102 PRO A O 1
ATOM 811 N N . PRO A 1 103 ? -5.597 5.736 -1.586 1.00 92.94 103 PRO A N 1
ATOM 812 C CA . PRO A 1 103 ? -6.186 4.416 -1.378 1.00 92.94 103 PRO A CA 1
ATOM 813 C C . PRO A 1 103 ? -5.352 3.536 -0.442 1.00 92.94 103 PRO A C 1
ATOM 815 O O . PRO A 1 103 ? -4.119 3.548 -0.510 1.00 92.94 103 PRO A O 1
ATOM 818 N N . VAL A 1 104 ? -6.005 2.758 0.428 1.00 95.06 104 VAL A N 1
ATOM 819 C CA . VAL A 1 104 ? -5.284 1.931 1.413 1.00 95.06 104 VAL A CA 1
ATOM 820 C C . VAL A 1 104 ? -4.352 0.931 0.734 1.00 95.06 104 VAL A C 1
ATOM 822 O O . VAL A 1 104 ? -3.245 0.722 1.226 1.00 95.06 104 VAL A O 1
ATOM 825 N N . LEU A 1 105 ? -4.722 0.403 -0.440 1.00 97.12 105 LEU A N 1
ATOM 826 C CA . LEU A 1 105 ? -3.875 -0.527 -1.191 1.00 97.12 105 LEU A CA 1
ATOM 827 C C . LEU A 1 105 ? -2.588 0.116 -1.719 1.00 97.12 105 LEU A C 1
ATOM 829 O O . LEU A 1 105 ? -1.566 -0.561 -1.781 1.00 97.12 105 LEU A O 1
ATOM 833 N N . GLU A 1 106 ? -2.563 1.422 -2.009 1.00 94.81 106 GLU A N 1
ATOM 834 C CA . GLU A 1 106 ? -1.306 2.111 -2.349 1.00 94.81 106 GLU A CA 1
ATOM 835 C C . GLU A 1 106 ? -0.331 2.119 -1.163 1.00 94.81 106 GLU A C 1
ATOM 837 O O . GLU A 1 106 ? 0.883 2.054 -1.338 1.00 94.81 106 GLU A O 1
ATOM 842 N N . LYS A 1 107 ? -0.849 2.193 0.068 1.00 92.50 107 LYS A N 1
ATOM 843 C CA . LYS A 1 107 ? -0.029 2.117 1.284 1.00 92.50 107 LYS A CA 1
ATOM 844 C C . LYS A 1 107 ? 0.308 0.684 1.667 1.00 92.50 107 LYS A C 1
ATOM 846 O O . LYS A 1 107 ? 1.426 0.445 2.121 1.00 92.50 107 LYS A O 1
ATOM 851 N N . ALA A 1 108 ? -0.630 -0.241 1.487 1.00 95.56 108 ALA A N 1
ATOM 852 C CA . ALA A 1 108 ? -0.437 -1.653 1.780 1.00 95.56 108 ALA A CA 1
ATOM 853 C C . ALA A 1 108 ? 0.641 -2.249 0.870 1.00 95.56 108 ALA A C 1
ATOM 855 O O . ALA A 1 108 ? 1.515 -2.945 1.373 1.00 95.56 108 ALA A O 1
ATOM 856 N N . ALA A 1 109 ? 0.674 -1.871 -0.412 1.00 96.62 109 ALA A N 1
ATOM 857 C CA . ALA A 1 109 ? 1.734 -2.271 -1.337 1.00 96.62 109 ALA A CA 1
ATOM 858 C C . ALA A 1 109 ? 3.144 -1.956 -0.798 1.00 96.62 109 ALA A C 1
ATOM 860 O O . ALA A 1 109 ? 4.059 -2.759 -0.929 1.00 96.62 109 ALA A O 1
ATOM 861 N N . ALA A 1 110 ? 3.318 -0.820 -0.114 1.00 90.69 110 ALA A N 1
ATOM 862 C CA . ALA A 1 110 ? 4.606 -0.471 0.483 1.00 90.69 110 ALA A CA 1
ATOM 863 C C . ALA A 1 110 ? 4.880 -1.161 1.831 1.00 90.69 110 ALA A C 1
ATOM 865 O O . ALA A 1 110 ? 6.039 -1.384 2.167 1.00 90.69 110 ALA A O 1
ATOM 866 N N . LYS A 1 111 ? 3.849 -1.456 2.635 1.00 88.19 111 LYS A N 1
ATOM 867 C CA . LYS A 1 111 ? 4.011 -1.717 4.083 1.00 88.19 111 LYS A CA 1
ATOM 868 C C . LYS A 1 111 ? 3.455 -3.034 4.610 1.00 88.19 111 LYS A C 1
ATOM 870 O O . LYS A 1 111 ? 3.775 -3.392 5.737 1.00 88.19 111 LYS A O 1
ATOM 875 N N . ALA A 1 112 ? 2.550 -3.666 3.879 1.00 92.94 112 ALA A N 1
ATOM 876 C CA . ALA A 1 112 ? 1.794 -4.824 4.332 1.00 92.94 112 ALA A CA 1
ATOM 877 C C . ALA A 1 112 ? 2.357 -6.110 3.724 1.00 92.94 112 ALA A C 1
ATOM 879 O O . ALA A 1 112 ? 3.034 -6.060 2.696 1.00 92.94 112 ALA A O 1
ATOM 880 N N . THR A 1 113 ? 2.051 -7.255 4.330 1.00 94.25 113 THR A N 1
ATOM 881 C CA . THR A 1 113 ? 2.253 -8.561 3.688 1.00 94.25 113 THR A CA 1
ATOM 882 C C . THR A 1 113 ? 1.296 -8.731 2.505 1.00 94.25 113 THR A C 1
ATOM 884 O O . THR A 1 113 ? 0.271 -8.043 2.417 1.00 94.25 113 THR A O 1
ATOM 887 N N . VAL A 1 114 ? 1.583 -9.684 1.615 1.00 97.06 114 VAL A N 1
ATOM 888 C CA . VAL A 1 114 ? 0.653 -10.070 0.535 1.00 97.06 114 VAL A CA 1
ATOM 889 C C . VAL A 1 114 ? -0.691 -10.533 1.109 1.00 97.06 114 VAL A C 1
ATOM 891 O O . VAL A 1 114 ? -1.740 -10.194 0.565 1.00 97.06 114 VAL A O 1
ATOM 894 N N . ALA A 1 115 ? -0.685 -11.238 2.246 1.00 97.06 115 ALA A N 1
ATOM 895 C CA . ALA A 1 115 ? -1.904 -11.684 2.926 1.00 97.06 115 ALA A CA 1
ATOM 896 C C . ALA A 1 115 ? -2.787 -10.504 3.368 1.00 97.06 115 ALA A C 1
ATOM 898 O O . ALA A 1 115 ? -3.969 -10.454 3.025 1.00 97.06 115 ALA A O 1
ATOM 899 N N . THR A 1 116 ? -2.208 -9.511 4.047 1.00 97.38 116 THR A N 1
ATOM 900 C CA . THR A 1 116 ? -2.928 -8.299 4.457 1.00 97.38 116 THR A CA 1
ATOM 901 C C . THR A 1 116 ? -3.417 -7.491 3.253 1.00 97.38 116 THR A C 1
ATOM 903 O O . THR A 1 116 ? -4.526 -6.959 3.274 1.00 97.38 116 THR A O 1
ATOM 906 N N . PHE A 1 117 ? -2.631 -7.409 2.175 1.00 98.25 117 PHE A N 1
ATOM 907 C CA . PHE A 1 117 ? -3.071 -6.750 0.943 1.00 98.25 117 PHE A CA 1
ATOM 908 C C . PHE A 1 117 ? -4.278 -7.463 0.322 1.00 98.25 117 PHE A C 1
ATOM 910 O O . PHE A 1 117 ? -5.274 -6.810 0.008 1.00 98.25 117 PHE A O 1
ATOM 917 N N . LYS A 1 118 ? -4.217 -8.796 0.185 1.00 98.44 118 LYS A N 1
ATOM 918 C CA . LYS A 1 118 ? -5.326 -9.628 -0.314 1.00 98.44 118 LYS A CA 1
ATOM 919 C C . LYS A 1 118 ? -6.579 -9.456 0.541 1.00 98.44 118 LYS A C 1
ATOM 921 O O . LYS A 1 118 ? -7.663 -9.299 -0.013 1.00 98.44 118 LYS A O 1
ATOM 926 N N . LEU A 1 119 ? -6.424 -9.416 1.866 1.00 98.50 119 LEU A N 1
ATOM 927 C CA . LEU A 1 119 ? -7.518 -9.154 2.801 1.00 98.50 119 LEU A CA 1
ATOM 928 C C . LEU A 1 119 ? -8.179 -7.799 2.520 1.00 98.50 119 LEU A C 1
ATOM 930 O O . LEU A 1 119 ? -9.384 -7.740 2.302 1.00 98.50 119 LEU A O 1
ATOM 934 N N . LEU A 1 120 ? -7.401 -6.716 2.459 1.00 98.50 120 LEU A N 1
ATOM 935 C CA . LEU A 1 120 ? -7.936 -5.380 2.176 1.00 98.50 120 LEU A CA 1
ATOM 936 C C . LEU A 1 120 ? -8.627 -5.317 0.808 1.00 98.50 120 LEU A C 1
ATOM 938 O O . LEU A 1 120 ? -9.702 -4.733 0.687 1.00 98.50 120 LEU A O 1
ATOM 942 N N . HIS A 1 121 ? -8.036 -5.944 -0.210 1.00 97.88 121 HIS A N 1
ATOM 943 C CA . HIS A 1 121 ? -8.620 -6.022 -1.547 1.00 97.88 121 HIS A CA 1
ATOM 944 C C . HIS A 1 121 ? -9.961 -6.774 -1.537 1.00 97.88 121 HIS A C 1
ATOM 946 O O . HIS A 1 121 ? -10.930 -6.298 -2.124 1.00 97.88 121 HIS A O 1
ATOM 952 N N . ALA A 1 122 ? -10.064 -7.882 -0.794 1.00 97.94 122 ALA A N 1
ATOM 953 C CA . ALA A 1 122 ? -11.314 -8.624 -0.613 1.00 97.94 122 ALA A CA 1
ATOM 954 C C . ALA A 1 122 ? -12.403 -7.808 0.113 1.00 97.94 122 ALA A C 1
ATOM 956 O O . ALA A 1 122 ? -13.587 -8.006 -0.143 1.00 97.94 122 ALA A O 1
ATOM 957 N N . TYR A 1 123 ? -12.012 -6.850 0.960 1.00 97.56 123 TYR A N 1
ATOM 958 C CA . TYR A 1 123 ? -12.917 -5.879 1.592 1.00 97.56 123 TYR A CA 1
ATOM 959 C C . TYR A 1 123 ? -13.317 -4.712 0.666 1.00 97.56 123 TYR A C 1
ATOM 961 O O . TYR A 1 123 ? -13.957 -3.763 1.113 1.00 97.56 123 TYR A O 1
ATOM 969 N N . GLY A 1 124 ? -12.960 -4.761 -0.622 1.00 96.56 124 GLY A N 1
ATOM 970 C CA . GLY A 1 124 ? -13.332 -3.746 -1.613 1.00 96.56 124 GLY A CA 1
ATOM 971 C C . GLY A 1 124 ? -12.410 -2.527 -1.637 1.00 96.56 124 GLY A C 1
ATOM 972 O O . GLY A 1 124 ? -12.768 -1.489 -2.199 1.00 96.56 124 GLY A O 1
ATOM 973 N N . ALA A 1 125 ? -11.221 -2.619 -1.034 1.00 96.56 125 ALA A N 1
ATOM 974 C CA . ALA A 1 125 ? -10.258 -1.532 -1.078 1.00 96.56 125 ALA A CA 1
ATOM 975 C C . ALA A 1 125 ? -9.849 -1.215 -2.533 1.00 96.56 125 ALA A C 1
ATOM 977 O O . ALA A 1 125 ? -9.496 -2.130 -3.279 1.00 96.56 125 ALA A O 1
ATOM 978 N N . PRO A 1 126 ? -9.846 0.063 -2.954 1.00 94.31 126 PRO A N 1
ATOM 979 C CA . PRO A 1 126 ? -9.565 0.405 -4.342 1.00 94.31 126 PRO A CA 1
ATOM 980 C C . PRO A 1 126 ? -8.074 0.278 -4.672 1.00 94.31 126 PRO A C 1
ATOM 982 O O . PRO A 1 126 ? -7.216 0.747 -3.915 1.00 94.31 126 PRO A O 1
ATOM 985 N N . LEU A 1 127 ? -7.775 -0.300 -5.838 1.00 93.62 127 LEU A N 1
ATOM 986 C CA . LEU A 1 127 ? -6.450 -0.246 -6.455 1.00 93.62 127 LEU A CA 1
ATOM 987 C C . LEU A 1 127 ? -6.211 1.173 -6.975 1.00 93.62 127 LEU A C 1
ATOM 989 O O . LEU A 1 127 ? -6.936 1.665 -7.837 1.00 93.62 127 LEU A O 1
ATOM 993 N N . GLY A 1 128 ? -5.224 1.856 -6.402 1.00 92.69 128 GLY A N 1
ATOM 994 C CA . GLY A 1 128 ? -4.811 3.175 -6.869 1.00 92.69 128 GLY A CA 1
ATOM 995 C C . GLY A 1 128 ? -3.784 3.096 -7.997 1.00 92.69 128 GLY A C 1
ATOM 996 O O . GLY A 1 128 ? -3.223 2.040 -8.279 1.00 92.69 128 GLY A O 1
ATOM 997 N N . TRP A 1 129 ? -3.469 4.251 -8.582 1.00 94.44 129 TRP A N 1
ATOM 998 C CA . TRP A 1 129 ? -2.485 4.407 -9.662 1.00 94.44 129 TRP A CA 1
ATOM 999 C C . TRP A 1 129 ? -1.069 3.967 -9.261 1.00 94.44 129 TRP A C 1
ATOM 1001 O O . TRP A 1 129 ? -0.216 3.703 -10.104 1.00 94.44 129 TRP A O 1
ATOM 1011 N N . ARG A 1 130 ? -0.780 3.909 -7.956 1.00 94.44 130 ARG A N 1
ATOM 1012 C CA . ARG A 1 130 ? 0.592 3.754 -7.453 1.00 94.44 130 ARG A CA 1
ATOM 1013 C C . ARG A 1 130 ? 0.842 2.504 -6.632 1.00 94.44 130 ARG A C 1
ATOM 1015 O O . ARG A 1 130 ? 1.838 2.475 -5.920 1.00 94.44 130 ARG A O 1
ATOM 1022 N N . CYS A 1 131 ? -0.008 1.481 -6.711 1.00 96.62 131 CYS A N 1
ATOM 1023 C CA . CYS A 1 131 ? 0.245 0.222 -6.002 1.00 96.62 131 CYS A CA 1
ATOM 1024 C C . CYS A 1 131 ? 1.604 -0.382 -6.399 1.00 96.62 131 CYS A C 1
ATOM 1026 O O . CYS A 1 131 ? 2.465 -0.527 -5.533 1.00 96.62 131 CYS A O 1
ATOM 1028 N N . LEU A 1 132 ? 1.845 -0.620 -7.694 1.00 97.94 132 LEU A N 1
ATOM 1029 C CA . LEU A 1 132 ? 3.120 -1.177 -8.165 1.00 97.94 132 LEU A CA 1
ATOM 1030 C C . LEU A 1 132 ? 4.305 -0.241 -7.882 1.00 97.94 132 LEU A C 1
ATOM 1032 O O . LEU A 1 132 ? 5.301 -0.665 -7.307 1.00 97.94 132 LEU A O 1
ATOM 1036 N N . HIS A 1 133 ? 4.153 1.055 -8.159 1.00 96.31 133 HIS A N 1
ATOM 1037 C CA . HIS A 1 133 ? 5.148 2.083 -7.837 1.00 96.31 133 HIS A CA 1
ATOM 1038 C C . HIS A 1 133 ? 5.574 2.062 -6.359 1.00 96.31 133 HIS A C 1
ATOM 1040 O O . HIS A 1 133 ? 6.757 2.156 -6.038 1.00 96.31 133 HIS A O 1
ATOM 1046 N N . HIS A 1 134 ? 4.613 1.934 -5.439 1.00 93.56 134 HIS A N 1
ATOM 1047 C CA . HIS A 1 134 ? 4.881 1.881 -4.006 1.00 93.56 134 HIS A CA 1
ATOM 1048 C C . HIS A 1 134 ? 5.521 0.563 -3.560 1.00 93.56 134 HIS A C 1
ATOM 1050 O O . HIS A 1 134 ? 6.361 0.613 -2.665 1.00 93.56 134 HIS A O 1
ATOM 1056 N N . ALA A 1 135 ? 5.166 -0.574 -4.166 1.00 95.31 135 ALA A N 1
ATOM 1057 C CA . ALA A 1 135 ? 5.824 -1.853 -3.898 1.00 95.31 135 ALA A CA 1
ATOM 1058 C C . ALA A 1 135 ? 7.283 -1.848 -4.375 1.00 95.31 135 ALA A C 1
ATOM 1060 O O . ALA A 1 135 ? 8.180 -2.142 -3.587 1.00 95.31 135 ALA A O 1
ATOM 1061 N N . VAL A 1 136 ? 7.524 -1.408 -5.616 1.00 94.06 136 VAL A N 1
ATOM 1062 C CA . VAL A 1 136 ? 8.868 -1.278 -6.200 1.00 94.06 136 VAL A CA 1
ATOM 1063 C C . VAL A 1 136 ? 9.730 -0.348 -5.350 1.00 94.06 136 VAL A C 1
ATOM 1065 O O . VAL A 1 136 ? 10.801 -0.738 -4.902 1.00 94.06 136 VAL A O 1
ATOM 1068 N N . HIS A 1 137 ? 9.228 0.844 -5.021 1.00 88.81 137 HIS A N 1
ATOM 1069 C CA . HIS A 1 137 ? 9.956 1.786 -4.170 1.00 88.81 137 HIS A CA 1
ATOM 1070 C C . HIS A 1 137 ? 10.198 1.256 -2.749 1.00 88.81 137 HIS A C 1
ATOM 1072 O O . HIS A 1 137 ? 11.161 1.644 -2.109 1.00 88.81 137 HIS A O 1
ATOM 1078 N N . ALA A 1 138 ? 9.326 0.406 -2.202 1.00 86.31 138 ALA A N 1
ATOM 1079 C CA . ALA A 1 138 ? 9.565 -0.189 -0.887 1.00 86.31 138 ALA A CA 1
ATOM 1080 C C . ALA A 1 138 ? 10.652 -1.274 -0.930 1.00 86.31 138 ALA A C 1
ATOM 1082 O O . ALA A 1 138 ? 11.385 -1.431 0.043 1.00 86.31 138 ALA A O 1
ATOM 1083 N N . ALA A 1 139 ? 10.780 -1.991 -2.050 1.00 88.25 139 ALA A N 1
ATOM 1084 C CA . ALA A 1 139 ? 11.810 -3.006 -2.256 1.00 88.25 139 ALA A CA 1
ATOM 1085 C C . ALA A 1 139 ? 13.230 -2.419 -2.403 1.00 88.25 139 ALA A C 1
ATOM 1087 O O . ALA A 1 139 ? 14.201 -3.157 -2.248 1.00 88.25 139 ALA A O 1
ATOM 1088 N N . THR A 1 140 ? 13.366 -1.107 -2.642 1.00 81.81 140 THR A N 1
ATOM 1089 C CA . THR A 1 140 ? 14.668 -0.425 -2.752 1.00 81.81 140 THR A CA 1
ATOM 1090 C C . THR A 1 140 ? 15.222 0.094 -1.418 1.00 81.81 140 THR A C 1
ATOM 1092 O O . THR A 1 140 ? 16.397 0.444 -1.367 1.00 81.81 140 THR A O 1
ATOM 1095 N N . PHE A 1 141 ? 14.433 0.166 -0.331 1.00 71.00 141 PHE A N 1
ATOM 1096 C CA . PHE A 1 141 ? 14.902 0.705 0.960 1.00 71.00 141 PHE A CA 1
ATOM 1097 C C . PHE A 1 141 ? 15.313 -0.387 1.955 1.00 71.00 141 PHE A C 1
ATOM 1099 O O . PHE A 1 141 ? 14.438 -1.113 2.430 1.00 71.00 141 PHE A O 1
ATOM 1106 N N . PRO A 1 142 ? 16.572 -0.419 2.432 1.00 58.62 142 PRO A N 1
ATOM 1107 C CA . PRO A 1 142 ? 17.051 -1.447 3.359 1.00 58.62 142 PRO A CA 1
ATOM 1108 C C . PRO A 1 142 ? 16.312 -1.430 4.689 1.00 58.62 142 PRO A C 1
ATOM 1110 O O . PRO A 1 142 ? 15.996 -2.483 5.225 1.00 58.62 142 PRO A O 1
ATOM 1113 N N . TRP A 1 143 ? 15.971 -0.245 5.205 1.00 56.69 143 TRP A N 1
ATOM 1114 C CA . TRP A 1 143 ? 15.226 -0.102 6.461 1.00 56.69 143 TRP A CA 1
ATOM 1115 C C . TRP A 1 143 ? 13.730 -0.426 6.327 1.00 56.69 143 TRP A C 1
ATOM 1117 O O . TRP A 1 143 ? 13.036 -0.511 7.336 1.00 56.69 143 TRP A O 1
ATOM 1127 N N . MET A 1 144 ? 13.206 -0.574 5.103 1.00 55.31 144 MET A N 1
ATOM 1128 C CA . MET A 1 144 ? 11.855 -1.104 4.861 1.00 55.31 144 MET A CA 1
ATOM 1129 C C . MET A 1 144 ? 11.869 -2.567 4.412 1.00 55.31 144 MET A C 1
ATOM 1131 O O . MET A 1 144 ? 10.800 -3.171 4.358 1.00 55.31 144 MET A O 1
ATOM 1135 N N . SER A 1 145 ? 13.036 -3.114 4.061 1.00 51.75 145 SER A N 1
ATOM 1136 C CA . SER A 1 145 ? 13.172 -4.430 3.443 1.00 51.75 145 SER A CA 1
ATOM 1137 C C . SER A 1 145 ? 14.178 -5.357 4.150 1.00 51.75 145 SER A C 1
ATOM 1139 O O . SER A 1 145 ? 14.411 -6.446 3.651 1.00 51.75 145 SER A O 1
ATOM 1141 N N . GLY A 1 146 ? 14.812 -4.986 5.268 1.00 50.97 146 GLY A N 1
ATOM 1142 C CA . GLY A 1 146 ? 15.737 -5.862 6.014 1.00 50.97 146 GLY A CA 1
ATOM 1143 C C . GLY A 1 146 ? 16.792 -6.540 5.126 1.00 50.97 146 GLY A C 1
ATOM 1144 O O . GLY A 1 146 ? 16.984 -7.752 5.202 1.00 50.97 146 GLY A O 1
ATOM 1145 N N . ARG A 1 147 ? 17.369 -5.791 4.178 1.00 56.34 147 ARG A N 1
ATOM 1146 C CA . ARG A 1 147 ? 18.160 -6.348 3.069 1.00 56.34 147 ARG A CA 1
ATOM 1147 C C . ARG A 1 147 ? 19.567 -6.771 3.528 1.00 56.34 147 ARG A C 1
ATOM 1149 O O . ARG A 1 147 ? 20.162 -6.034 4.316 1.00 56.34 147 ARG A O 1
ATOM 1156 N N . PRO A 1 148 ? 20.136 -7.882 3.015 1.00 43.12 148 PRO A N 1
ATOM 1157 C CA . PRO A 1 148 ? 21.523 -8.252 3.300 1.00 43.12 148 PRO A CA 1
ATOM 1158 C C . PRO A 1 148 ? 22.471 -7.134 2.846 1.00 43.12 148 PRO A C 1
ATOM 1160 O O . PRO A 1 148 ? 22.417 -6.725 1.688 1.00 43.12 148 PRO A O 1
ATOM 1163 N N . GLY A 1 149 ? 23.304 -6.627 3.758 1.00 46.47 149 GLY A N 1
ATOM 1164 C CA . GLY A 1 149 ? 24.263 -5.546 3.491 1.00 46.47 149 GLY A CA 1
ATOM 1165 C C . GLY A 1 149 ? 23.838 -4.150 3.959 1.00 46.47 149 GLY A C 1
ATOM 1166 O O . GLY A 1 149 ? 24.684 -3.277 4.025 1.00 46.47 149 GLY A O 1
ATOM 1167 N N . GLY A 1 150 ? 22.581 -3.922 4.358 1.00 46.81 150 GLY A N 1
ATOM 1168 C CA . GLY A 1 150 ? 22.225 -2.662 5.025 1.00 46.81 150 GLY A CA 1
ATOM 1169 C C . GLY A 1 150 ? 22.772 -2.633 6.451 1.00 46.81 150 GLY A C 1
ATOM 1170 O O . GLY A 1 150 ? 22.653 -3.636 7.162 1.00 46.81 150 GLY A O 1
ATOM 1171 N N . THR A 1 151 ? 23.335 -1.509 6.905 1.00 43.72 151 THR A N 1
ATOM 1172 C CA . THR A 1 151 ? 23.702 -1.393 8.322 1.00 43.72 151 THR A CA 1
ATOM 1173 C C . THR A 1 151 ? 22.430 -1.487 9.178 1.00 43.72 151 THR A C 1
ATOM 1175 O O . THR A 1 151 ? 21.500 -0.689 9.006 1.00 43.72 151 THR A O 1
ATOM 1178 N N . PRO A 1 152 ? 22.312 -2.463 10.103 1.00 46.16 152 PRO A N 1
ATOM 1179 C CA . PRO A 1 152 ? 21.231 -2.443 11.073 1.00 46.16 152 PRO A CA 1
ATOM 1180 C C . PRO A 1 152 ? 21.347 -1.129 11.835 1.00 46.16 152 PRO A C 1
ATOM 1182 O O . PRO A 1 152 ? 22.427 -0.791 12.325 1.00 46.16 152 PRO A O 1
ATOM 1185 N N . THR A 1 153 ? 20.253 -0.378 11.949 1.00 44.53 153 THR A N 1
ATOM 1186 C CA . THR A 1 153 ? 20.259 0.815 12.793 1.00 44.53 153 THR A CA 1
ATOM 1187 C C . THR A 1 153 ? 20.743 0.388 14.187 1.00 44.53 153 THR A C 1
ATOM 1189 O O . THR A 1 153 ? 20.226 -0.604 14.716 1.00 44.53 153 THR A O 1
ATOM 1192 N N . PRO A 1 154 ? 21.743 1.053 14.795 1.00 35.16 154 PRO A N 1
ATOM 1193 C CA . PRO A 1 154 ? 22.240 0.646 16.104 1.00 35.16 154 PRO A CA 1
ATOM 1194 C C . PRO A 1 154 ? 21.081 0.609 17.113 1.00 35.16 154 PRO A C 1
ATOM 1196 O O . PRO A 1 154 ? 20.515 1.647 17.452 1.00 35.16 154 PRO A O 1
ATOM 1199 N N . GLY A 1 155 ? 20.689 -0.596 17.547 1.00 42.88 155 GLY A N 1
ATOM 1200 C CA . GLY A 1 155 ? 19.560 -0.826 18.462 1.00 42.88 155 GLY A CA 1
ATOM 1201 C C . GLY A 1 155 ? 18.367 -1.621 17.905 1.00 42.88 155 GLY A C 1
ATOM 1202 O O . GLY A 1 155 ? 17.472 -1.951 18.683 1.00 42.88 155 GLY A O 1
ATOM 1203 N N . THR A 1 156 ? 18.340 -1.979 16.618 1.00 43.41 156 THR A N 1
ATOM 1204 C CA . THR A 1 156 ? 17.318 -2.880 16.043 1.00 43.41 156 THR A CA 1
ATOM 1205 C C . THR A 1 156 ? 17.917 -4.252 15.741 1.00 43.41 156 THR A C 1
ATOM 1207 O O . THR A 1 156 ? 18.707 -4.383 14.810 1.00 43.41 156 THR A O 1
ATOM 1210 N N . SER A 1 157 ? 17.559 -5.274 16.527 1.00 41.28 157 SER A N 1
ATOM 1211 C CA . SER A 1 157 ? 17.822 -6.676 16.171 1.00 41.28 157 SER A CA 1
ATOM 1212 C C . SER A 1 157 ? 16.913 -7.116 15.014 1.00 41.28 157 SER A C 1
ATOM 1214 O O . SER A 1 157 ? 15.827 -6.562 14.844 1.00 41.28 157 SER A O 1
ATOM 1216 N N . GLU A 1 158 ? 17.325 -8.120 14.230 1.00 40.78 158 GLU A N 1
ATOM 1217 C CA . GLU A 1 158 ? 16.508 -8.721 13.153 1.00 40.78 158 GLU A CA 1
ATOM 1218 C C . GLU A 1 158 ? 15.111 -9.164 13.635 1.00 40.78 158 GLU A C 1
ATOM 1220 O O . GLU A 1 158 ? 14.140 -9.052 12.893 1.00 40.78 158 GLU A O 1
ATOM 1225 N N . GLU A 1 159 ? 14.977 -9.554 14.908 1.00 42.78 159 GLU A N 1
ATOM 1226 C CA . GLU A 1 159 ? 13.701 -9.870 15.575 1.00 42.78 159 GLU A CA 1
ATOM 1227 C C . GLU A 1 159 ? 12.730 -8.675 15.714 1.00 42.78 159 GLU A C 1
ATOM 1229 O O . GLU A 1 159 ? 11.586 -8.862 16.124 1.00 42.78 159 GLU A O 1
ATOM 1234 N N . GLN A 1 160 ? 13.148 -7.444 15.393 1.00 47.72 160 GLN A N 1
ATOM 1235 C CA . GLN A 1 160 ? 12.320 -6.235 15.518 1.00 47.72 160 GLN A CA 1
ATOM 1236 C C . GLN A 1 160 ? 11.721 -5.727 14.202 1.00 47.72 160 GLN A C 1
ATOM 1238 O O . GLN A 1 160 ? 10.933 -4.776 14.243 1.00 47.72 160 GLN A O 1
ATOM 1243 N N . TYR A 1 161 ? 12.058 -6.320 13.054 1.00 51.53 161 TYR A N 1
ATOM 1244 C CA . TYR A 1 161 ? 11.400 -5.971 11.796 1.00 51.53 161 TYR A CA 1
ATOM 1245 C C . TYR A 1 161 ? 10.079 -6.745 11.678 1.00 51.53 161 TYR A C 1
ATOM 1247 O O . TYR A 1 161 ? 10.087 -7.978 11.686 1.00 51.53 161 TYR A O 1
ATOM 1255 N N . PRO A 1 162 ? 8.919 -6.070 11.549 1.00 63.34 162 PRO A N 1
ATOM 1256 C CA . PRO A 1 162 ? 7.675 -6.743 11.195 1.00 63.34 162 PRO A CA 1
ATOM 1257 C C . PRO A 1 162 ? 7.902 -7.558 9.918 1.00 63.34 162 PRO A C 1
ATOM 1259 O O . PRO A 1 162 ? 8.494 -7.034 8.981 1.00 63.34 162 PRO A O 1
ATOM 1262 N N . LYS A 1 163 ? 7.405 -8.800 9.835 1.00 59.16 163 LYS A N 1
ATOM 1263 C CA . LYS A 1 163 ? 7.524 -9.683 8.647 1.00 59.16 163 LYS A CA 1
ATOM 1264 C C . LYS A 1 163 ? 7.275 -8.956 7.315 1.00 59.16 163 LYS A C 1
ATOM 1266 O O . LYS A 1 163 ? 7.949 -9.211 6.318 1.00 59.16 163 LYS A O 1
ATOM 1271 N N . ALA A 1 164 ? 6.340 -8.005 7.335 1.00 61.72 164 ALA A N 1
ATOM 1272 C CA . ALA A 1 164 ? 5.999 -7.109 6.236 1.00 61.72 164 ALA A CA 1
ATOM 1273 C C . ALA A 1 164 ? 7.146 -6.199 5.746 1.00 61.72 164 ALA A C 1
ATOM 1275 O O . ALA A 1 164 ? 6.953 -5.440 4.808 1.00 61.72 164 ALA A O 1
ATOM 1276 N N . GLN A 1 165 ? 8.316 -6.231 6.376 1.00 72.19 165 GLN A N 1
ATOM 1277 C CA . GLN A 1 165 ? 9.473 -5.395 6.070 1.00 72.19 165 GLN A CA 1
ATOM 1278 C C . GLN A 1 165 ? 10.700 -6.228 5.686 1.00 72.19 165 GLN A C 1
ATOM 1280 O O . GLN A 1 165 ? 11.814 -5.728 5.732 1.00 72.19 165 GLN A O 1
ATOM 1285 N N . THR A 1 166 ? 10.525 -7.499 5.315 1.00 79.56 166 THR A N 1
ATOM 1286 C CA . THR A 1 166 ? 11.606 -8.295 4.712 1.00 79.56 166 THR A CA 1
ATOM 1287 C C . THR A 1 166 ? 11.632 -8.102 3.199 1.00 79.56 166 THR A C 1
ATOM 1289 O O . THR A 1 166 ? 10.597 -7.863 2.574 1.00 79.56 166 THR A O 1
ATOM 1292 N N . TYR A 1 167 ? 12.808 -8.230 2.593 1.00 83.19 167 TYR A N 1
ATOM 1293 C CA . TYR A 1 167 ? 13.008 -8.010 1.165 1.00 83.19 167 TYR A CA 1
ATOM 1294 C C . TYR A 1 167 ? 12.297 -9.086 0.356 1.00 83.19 167 TYR A C 1
ATOM 1296 O O . TYR A 1 167 ? 11.612 -8.756 -0.604 1.00 83.19 167 TYR A O 1
ATOM 1304 N N . ALA A 1 168 ? 12.336 -10.336 0.827 1.00 87.50 168 ALA A N 1
ATOM 1305 C CA . ALA A 1 168 ? 11.533 -11.419 0.271 1.00 87.50 168 ALA A CA 1
ATOM 1306 C C . ALA A 1 168 ? 10.037 -11.064 0.248 1.00 87.50 168 ALA A C 1
ATOM 1308 O O . ALA A 1 168 ? 9.375 -11.260 -0.764 1.00 87.50 168 ALA A O 1
ATOM 1309 N N . GLU A 1 169 ? 9.500 -10.470 1.320 1.00 89.94 169 GLU A N 1
ATOM 1310 C CA . GLU A 1 169 ? 8.099 -10.038 1.342 1.00 89.94 169 GLU A CA 1
ATOM 1311 C C . GLU A 1 169 ? 7.850 -8.792 0.467 1.00 89.94 169 GLU A C 1
ATOM 1313 O O . GLU A 1 169 ? 6.756 -8.636 -0.075 1.00 89.94 169 GLU A O 1
ATOM 1318 N N . ARG A 1 170 ? 8.829 -7.887 0.308 1.00 91.19 170 ARG A N 1
ATOM 1319 C CA . ARG A 1 170 ? 8.710 -6.752 -0.629 1.00 91.19 170 ARG A CA 1
ATOM 1320 C C . ARG A 1 170 ? 8.687 -7.238 -2.080 1.00 91.19 170 ARG A C 1
ATOM 1322 O O . ARG A 1 170 ? 7.823 -6.802 -2.835 1.00 91.19 170 ARG A O 1
ATOM 1329 N N . MET A 1 171 ? 9.558 -8.179 -2.438 1.00 94.19 171 MET A N 1
ATOM 1330 C CA . MET A 1 171 ? 9.563 -8.820 -3.755 1.00 94.19 171 MET A CA 1
ATOM 1331 C C . MET A 1 171 ? 8.294 -9.640 -3.987 1.00 94.19 171 MET A C 1
ATOM 1333 O O . MET A 1 171 ? 7.669 -9.483 -5.028 1.00 94.19 171 MET A O 1
ATOM 1337 N N . ALA A 1 172 ? 7.818 -10.396 -2.992 1.00 96.19 172 ALA A N 1
ATOM 1338 C CA . ALA A 1 172 ? 6.550 -11.121 -3.090 1.00 96.19 172 ALA A CA 1
ATOM 1339 C C . ALA A 1 172 ? 5.359 -10.195 -3.397 1.00 96.19 172 ALA A C 1
ATOM 1341 O O . ALA A 1 172 ? 4.458 -10.575 -4.140 1.00 96.19 172 ALA A O 1
ATOM 1342 N N . MET A 1 173 ? 5.355 -8.968 -2.861 1.00 97.75 173 MET A N 1
ATOM 1343 C CA . MET A 1 173 ? 4.349 -7.964 -3.217 1.00 97.75 173 MET A CA 1
ATOM 1344 C C . MET A 1 173 ? 4.483 -7.497 -4.671 1.00 97.75 173 MET A C 1
ATOM 1346 O O . MET A 1 173 ? 3.467 -7.337 -5.342 1.00 97.75 173 MET A O 1
ATOM 1350 N N . VAL A 1 174 ? 5.706 -7.273 -5.162 1.00 98.00 174 VAL A N 1
ATOM 1351 C CA . VAL A 1 174 ? 5.950 -6.911 -6.569 1.00 98.00 174 VAL A CA 1
ATOM 1352 C C . VAL A 1 174 ? 5.462 -8.026 -7.496 1.00 98.00 174 VAL A C 1
ATOM 1354 O O . VAL A 1 174 ? 4.701 -7.739 -8.418 1.00 98.00 174 VAL A O 1
ATOM 1357 N N . TYR A 1 175 ? 5.815 -9.280 -7.200 1.00 98.44 175 TYR A N 1
ATOM 1358 C CA . TYR A 1 175 ? 5.369 -10.454 -7.954 1.00 98.44 175 TYR A CA 1
ATOM 1359 C C . TYR A 1 175 ? 3.849 -10.542 -7.979 1.00 98.44 175 TYR A C 1
ATOM 1361 O O . TYR A 1 175 ? 3.252 -10.528 -9.047 1.00 98.44 175 TYR A O 1
ATOM 1369 N N . TYR A 1 176 ? 3.207 -10.473 -6.812 1.00 98.62 176 TYR A N 1
ATOM 1370 C CA . TYR A 1 176 ? 1.750 -10.517 -6.713 1.00 98.62 176 TYR A CA 1
ATOM 1371 C C . TYR A 1 176 ? 1.052 -9.410 -7.524 1.00 98.62 176 TYR A C 1
ATOM 1373 O O . TYR A 1 176 ? 0.015 -9.629 -8.150 1.00 98.62 176 TYR A O 1
ATOM 1381 N N . LEU A 1 177 ? 1.600 -8.193 -7.520 1.00 98.62 177 LEU A N 1
ATOM 1382 C CA . LEU A 1 177 ? 1.012 -7.073 -8.255 1.00 98.62 177 LEU A CA 1
ATOM 1383 C C . LEU A 1 177 ? 1.146 -7.232 -9.778 1.00 98.62 177 LEU A C 1
ATOM 1385 O O . LEU A 1 177 ? 0.239 -6.818 -10.498 1.00 98.62 177 LEU A O 1
ATOM 1389 N N . VAL A 1 178 ? 2.244 -7.812 -10.261 1.00 98.62 178 VAL A N 1
ATOM 1390 C CA . VAL A 1 178 ? 2.500 -8.002 -11.699 1.00 98.62 178 VAL A CA 1
ATOM 1391 C C . VAL A 1 178 ? 1.848 -9.286 -12.215 1.00 98.62 178 VAL A C 1
ATOM 1393 O O . VAL A 1 178 ? 1.115 -9.240 -13.196 1.00 98.62 178 VAL A O 1
ATOM 1396 N N . GLU A 1 179 ? 2.070 -10.415 -11.548 1.00 98.38 179 GLU A N 1
ATOM 1397 C CA . GLU A 1 179 ? 1.671 -11.744 -12.021 1.00 98.38 179 GLU A CA 1
ATOM 1398 C C . GLU A 1 179 ? 0.202 -12.057 -11.709 1.00 98.38 179 GLU A C 1
ATOM 1400 O O . GLU A 1 179 ? -0.546 -12.450 -12.604 1.00 98.38 179 GLU A O 1
ATOM 1405 N N . ASP A 1 180 ? -0.245 -11.859 -10.463 1.00 97.88 180 ASP A N 1
ATOM 1406 C CA . ASP A 1 180 ? -1.621 -12.195 -10.072 1.00 97.88 180 ASP A CA 1
ATOM 1407 C C . ASP A 1 180 ? -2.621 -11.084 -10.422 1.00 97.88 180 ASP A C 1
ATOM 1409 O O . ASP A 1 180 ? -3.751 -11.366 -10.825 1.00 97.88 180 ASP A O 1
ATOM 1413 N N . LEU A 1 181 ? -2.242 -9.815 -10.223 1.00 97.56 181 LEU A N 1
ATOM 1414 C CA . LEU A 1 181 ? -3.125 -8.666 -10.472 1.00 97.56 181 LEU A CA 1
ATOM 1415 C C . LEU A 1 181 ? -2.954 -8.041 -11.859 1.00 97.56 181 LEU A C 1
ATOM 1417 O O . LEU A 1 181 ? -3.772 -7.198 -12.233 1.00 97.56 181 LEU A O 1
ATOM 1421 N N . GLY A 1 182 ? -1.936 -8.447 -12.624 1.00 97.69 182 GLY A N 1
ATOM 1422 C CA . GLY A 1 182 ? -1.738 -7.989 -13.998 1.00 97.69 182 GLY A CA 1
ATOM 1423 C C . GLY A 1 182 ? -1.481 -6.487 -14.114 1.00 97.69 182 GLY A C 1
ATOM 1424 O O . GLY A 1 182 ? -1.883 -5.882 -15.110 1.00 97.69 182 GLY A O 1
ATOM 1425 N N . LEU A 1 183 ? -0.888 -5.851 -13.094 1.00 97.94 183 LEU A N 1
ATOM 1426 C CA . LEU A 1 183 ? -0.570 -4.428 -13.176 1.00 97.94 183 LEU A CA 1
ATOM 1427 C C . LEU A 1 183 ? 0.526 -4.189 -14.217 1.00 97.94 183 LEU A C 1
ATOM 1429 O O . LEU A 1 183 ? 1.575 -4.829 -14.196 1.00 97.94 183 LEU A O 1
ATOM 1433 N N . ASP A 1 184 ? 0.283 -3.221 -15.097 1.00 97.81 184 ASP A N 1
ATOM 1434 C CA . ASP A 1 184 ? 1.214 -2.831 -16.152 1.00 97.81 184 ASP A CA 1
ATOM 1435 C C . ASP A 1 184 ? 2.518 -2.268 -15.561 1.00 97.81 184 ASP A C 1
ATOM 1437 O O . ASP A 1 184 ? 2.516 -1.244 -14.868 1.00 97.81 184 ASP A O 1
ATOM 1441 N N . VAL A 1 185 ? 3.645 -2.915 -15.873 1.00 98.06 185 VAL A N 1
ATOM 1442 C CA . VAL A 1 185 ? 4.994 -2.483 -15.465 1.00 98.06 185 VAL A CA 1
ATOM 1443 C C . VAL A 1 185 ? 5.436 -1.176 -16.128 1.00 98.06 185 VAL A C 1
ATOM 1445 O O . VAL A 1 185 ? 6.414 -0.577 -15.687 1.00 98.06 185 VAL A O 1
ATOM 1448 N N . ASN A 1 186 ? 4.708 -0.710 -17.145 1.00 97.94 186 ASN A N 1
ATOM 1449 C CA . ASN A 1 186 ? 4.870 0.596 -17.782 1.00 97.94 186 ASN A CA 1
ATOM 1450 C C . ASN A 1 186 ? 3.757 1.588 -17.403 1.00 97.94 186 ASN A C 1
ATOM 1452 O O . ASN A 1 186 ? 3.750 2.724 -17.888 1.00 97.94 186 ASN A O 1
ATOM 1456 N N . GLY A 1 187 ? 2.828 1.184 -16.530 1.00 96.31 187 GLY A N 1
ATOM 1457 C CA . GLY A 1 187 ? 1.675 1.989 -16.150 1.00 96.31 187 GLY A CA 1
ATOM 1458 C C . GLY A 1 187 ? 2.096 3.305 -15.483 1.00 96.31 187 GLY A C 1
ATOM 1459 O O . GLY A 1 187 ? 3.033 3.316 -14.685 1.00 96.31 187 GLY A O 1
ATOM 1460 N N . PRO A 1 188 ? 1.429 4.435 -15.769 1.00 94.69 188 PRO A N 1
ATOM 1461 C CA . PRO A 1 188 ? 1.796 5.716 -15.178 1.00 94.69 188 PRO A CA 1
ATOM 1462 C C . PRO A 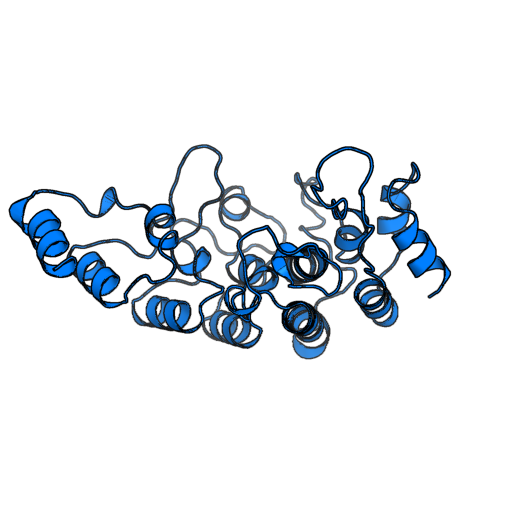1 188 ? 1.391 5.796 -13.697 1.00 94.69 188 PRO A C 1
ATOM 1464 O O . PRO A 1 188 ? 0.405 5.207 -13.259 1.00 94.69 188 PRO A O 1
ATOM 1467 N N . ASP A 1 189 ? 2.103 6.606 -12.914 1.00 93.88 189 ASP A N 1
ATOM 1468 C CA . ASP A 1 189 ? 1.831 6.849 -11.487 1.00 93.88 189 ASP A CA 1
ATOM 1469 C C . ASP A 1 189 ? 0.713 7.883 -11.220 1.00 93.88 189 ASP A C 1
ATOM 1471 O O . ASP A 1 189 ? 0.465 8.293 -10.075 1.00 93.88 189 ASP A O 1
ATOM 1475 N N . GLN A 1 190 ? 0.034 8.327 -12.277 1.00 93.69 190 GLN A N 1
ATOM 1476 C CA . GLN A 1 190 ? -1.098 9.248 -12.263 1.00 93.69 190 GLN A CA 1
ATOM 1477 C C . GLN A 1 190 ? -1.886 9.166 -13.586 1.00 93.69 190 GLN A C 1
ATOM 1479 O O . GLN A 1 190 ? -1.340 8.695 -14.586 1.00 93.69 190 GLN A O 1
ATOM 1484 N N . PRO A 1 191 ? -3.123 9.693 -13.636 1.00 92.88 191 PRO A N 1
ATOM 1485 C CA . PRO A 1 191 ? -3.884 9.796 -14.875 1.00 92.88 191 PRO A CA 1
ATOM 1486 C C . PRO A 1 191 ? -3.125 10.584 -15.962 1.00 92.88 191 PRO A C 1
ATOM 1488 O O . PRO A 1 191 ? -2.627 11.679 -15.671 1.00 92.88 191 PRO A O 1
ATOM 1491 N N . PRO A 1 192 ? -3.065 10.095 -17.217 1.00 87.94 192 PRO A N 1
ATOM 1492 C CA . PRO A 1 192 ? -2.356 10.773 -18.311 1.00 87.94 192 PRO A CA 1
ATOM 1493 C C . PRO A 1 192 ? -2.897 12.170 -18.643 1.00 87.94 192 PRO A C 1
ATOM 1495 O O . PRO A 1 192 ? -2.167 13.031 -19.127 1.00 87.94 192 PRO A O 1
ATOM 1498 N N . THR A 1 193 ? -4.185 12.395 -18.389 1.00 86.75 193 THR A N 1
ATOM 1499 C CA . THR A 1 193 ? -4.901 13.648 -18.668 1.00 86.75 193 THR A CA 1
ATOM 1500 C C . THR A 1 193 ? -4.652 14.729 -17.614 1.00 86.75 193 THR A C 1
ATOM 1502 O O . THR A 1 193 ? -4.978 15.896 -17.838 1.00 86.75 193 THR A O 1
ATOM 1505 N N . GLN A 1 194 ? -4.078 14.370 -16.462 1.00 88.50 194 GLN A N 1
ATOM 1506 C CA . GLN A 1 194 ? -3.854 15.289 -15.355 1.00 88.50 194 GLN A CA 1
ATOM 1507 C C . GLN A 1 194 ? -2.466 15.936 -15.439 1.00 88.50 194 GLN A C 1
ATOM 1509 O O . GLN A 1 194 ? -1.457 15.274 -15.688 1.00 88.50 194 GLN A O 1
ATOM 1514 N N . ILE A 1 195 ? -2.401 17.243 -15.151 1.00 87.44 195 ILE A N 1
ATOM 1515 C CA . ILE A 1 195 ? -1.131 17.968 -14.993 1.00 87.44 195 ILE A CA 1
ATOM 1516 C C . ILE A 1 195 ? -0.233 17.204 -14.017 1.00 87.44 195 ILE A C 1
ATOM 1518 O O . ILE A 1 195 ? -0.684 16.798 -12.944 1.00 87.44 195 ILE A O 1
ATOM 1522 N N . ARG A 1 196 ? 1.043 17.038 -14.388 1.00 86.88 196 ARG A N 1
ATOM 1523 C CA . ARG A 1 196 ? 2.044 16.320 -13.594 1.00 86.88 196 ARG A CA 1
ATOM 1524 C C . ARG A 1 196 ? 2.048 16.790 -12.142 1.00 86.88 196 ARG A C 1
ATOM 1526 O O . ARG A 1 196 ? 2.377 17.937 -11.841 1.00 86.88 196 ARG A O 1
ATOM 1533 N N . LEU A 1 197 ? 1.695 15.877 -11.246 1.00 87.50 197 LEU A N 1
ATOM 1534 C CA . LEU A 1 197 ? 1.655 16.128 -9.817 1.00 87.50 197 LEU A CA 1
ATOM 1535 C C . LEU A 1 197 ? 3.065 16.041 -9.207 1.00 87.50 197 LEU A C 1
ATOM 1537 O O . LEU A 1 197 ? 3.938 15.342 -9.731 1.00 87.50 197 LEU A O 1
ATOM 1541 N N . PRO A 1 198 ? 3.309 16.700 -8.061 1.00 81.81 198 PRO A N 1
ATOM 1542 C CA . PRO A 1 198 ? 4.565 16.555 -7.335 1.00 81.81 198 PRO A CA 1
ATOM 1543 C C . PRO A 1 198 ? 4.829 15.097 -6.937 1.00 81.81 198 PRO A C 1
ATOM 1545 O O . PRO A 1 198 ? 3.901 14.357 -6.595 1.00 81.81 198 PRO A O 1
ATOM 1548 N N . MET A 1 199 ? 6.107 14.702 -6.896 1.00 80.75 199 MET A N 1
ATOM 1549 C CA . MET A 1 199 ? 6.536 13.341 -6.525 1.00 80.75 199 MET A CA 1
ATOM 1550 C C . MET A 1 199 ? 5.945 12.249 -7.439 1.00 80.75 199 MET A C 1
ATOM 1552 O O . MET A 1 199 ? 5.604 11.156 -6.973 1.00 80.75 199 MET A O 1
ATOM 1556 N N . ARG A 1 200 ? 5.765 12.578 -8.724 1.00 88.12 200 ARG A N 1
ATOM 1557 C CA . ARG A 1 200 ? 5.430 11.641 -9.800 1.00 88.12 200 ARG A CA 1
ATOM 1558 C C . ARG A 1 200 ? 6.619 11.492 -10.734 1.00 88.12 200 ARG A C 1
ATOM 1560 O O . ARG A 1 200 ? 7.106 12.481 -11.298 1.00 88.12 200 ARG A O 1
ATOM 1567 N N . ARG A 1 201 ? 7.134 10.274 -10.816 1.00 87.06 201 ARG A N 1
ATOM 1568 C CA . ARG A 1 201 ? 8.386 9.912 -11.483 1.00 87.06 201 ARG A CA 1
ATOM 1569 C C . ARG A 1 201 ? 8.142 9.260 -12.839 1.00 87.06 201 ARG A C 1
ATOM 1571 O O . ARG A 1 201 ? 9.059 9.292 -13.650 1.00 87.06 201 ARG A O 1
ATOM 1578 N N . GLY A 1 202 ? 6.925 8.783 -13.100 1.00 91.88 202 GLY A N 1
ATOM 1579 C CA . GLY A 1 202 ? 6.594 8.001 -14.288 1.00 91.88 202 GLY A CA 1
ATOM 1580 C C . GLY A 1 202 ? 6.382 6.528 -13.923 1.00 91.88 202 GLY A C 1
ATOM 1581 O O . GLY A 1 202 ? 5.905 6.279 -12.816 1.00 91.88 202 GLY A O 1
ATOM 1582 N N . PRO A 1 203 ? 6.725 5.587 -14.821 1.00 95.50 203 PRO A N 1
ATOM 1583 C CA . PRO A 1 203 ? 6.532 4.154 -14.608 1.00 95.50 203 PRO A CA 1
ATOM 1584 C C . PRO A 1 203 ? 7.244 3.594 -13.361 1.00 95.50 203 PRO A C 1
ATOM 1586 O O . PRO A 1 203 ? 8.186 4.216 -12.851 1.00 95.50 203 PRO A O 1
ATOM 1589 N N . PRO A 1 204 ? 6.869 2.388 -12.892 1.00 96.12 204 PRO A N 1
ATOM 1590 C CA . PRO A 1 204 ? 7.471 1.724 -11.738 1.00 96.12 204 PRO A CA 1
ATOM 1591 C C . PRO A 1 204 ? 9.003 1.689 -11.751 1.00 96.12 204 PRO A C 1
ATOM 1593 O O . PRO A 1 204 ? 9.618 1.989 -10.730 1.00 96.12 204 PRO A O 1
ATOM 1596 N N . LEU A 1 205 ? 9.633 1.416 -12.898 1.00 94.19 205 LEU A N 1
ATOM 1597 C CA . LEU A 1 205 ? 11.094 1.344 -13.008 1.00 94.19 205 LEU A CA 1
ATOM 1598 C C . LEU A 1 205 ? 11.794 2.677 -12.659 1.00 94.19 205 LEU A C 1
ATOM 1600 O O . LEU A 1 205 ? 12.878 2.673 -12.077 1.00 94.19 205 LEU A O 1
ATOM 1604 N N . CYS A 1 206 ? 11.144 3.828 -12.884 1.00 91.81 206 CYS A N 1
ATOM 1605 C CA . CYS A 1 206 ? 11.666 5.138 -12.471 1.00 91.81 206 CYS A CA 1
ATOM 1606 C C . CYS A 1 206 ? 11.767 5.301 -10.946 1.00 91.81 206 CYS A C 1
ATOM 1608 O O . CYS A 1 206 ? 12.442 6.212 -10.467 1.00 91.81 206 CYS A O 1
ATOM 1610 N N . TYR A 1 207 ? 11.072 4.470 -10.165 1.00 89.56 207 TYR A N 1
ATOM 1611 C CA . TYR A 1 207 ? 11.181 4.468 -8.707 1.00 89.56 207 TYR A CA 1
ATOM 1612 C C . TYR A 1 207 ? 12.382 3.664 -8.200 1.00 89.56 207 TYR A C 1
ATOM 1614 O O . TYR A 1 207 ? 12.765 3.885 -7.055 1.00 89.56 207 TYR A O 1
ATOM 1622 N N . VAL A 1 208 ? 12.982 2.807 -9.037 1.00 87.81 208 VAL A N 1
ATOM 1623 C CA . VAL A 1 208 ? 14.266 2.142 -8.754 1.00 87.81 208 VAL A CA 1
ATOM 1624 C C . VAL A 1 208 ? 15.429 3.101 -9.001 1.00 87.81 208 VAL A C 1
ATOM 1626 O O . VAL A 1 208 ? 16.324 3.226 -8.175 1.00 87.81 208 VAL A O 1
ATOM 1629 N N . SER A 1 209 ? 15.385 3.849 -10.107 1.00 74.25 209 SER A N 1
ATOM 1630 C CA . SER A 1 209 ? 16.444 4.803 -10.463 1.00 74.25 209 SER A CA 1
ATOM 1631 C C . SER A 1 209 ? 16.474 6.061 -9.583 1.00 74.25 209 SER A C 1
ATOM 1633 O O . SER A 1 209 ? 17.516 6.687 -9.446 1.00 74.25 209 SER A O 1
ATOM 1635 N N . ASP A 1 210 ? 15.322 6.476 -9.040 1.00 69.81 210 ASP A N 1
ATOM 1636 C CA . ASP A 1 210 ? 15.161 7.702 -8.232 1.00 69.81 210 ASP A CA 1
ATOM 1637 C C . ASP A 1 210 ? 15.105 7.419 -6.729 1.00 69.81 210 ASP A C 1
ATOM 1639 O O . ASP A 1 210 ? 14.779 8.318 -5.949 1.00 69.81 210 ASP A O 1
ATOM 1643 N N . SER A 1 211 ? 15.306 6.173 -6.292 1.00 58.44 211 SER A N 1
ATOM 1644 C CA . SER A 1 211 ? 15.484 5.970 -4.863 1.00 58.44 211 SER A CA 1
ATOM 1645 C C . SER A 1 211 ? 16.726 6.748 -4.442 1.00 58.44 211 SER A C 1
ATOM 1647 O O . SER A 1 211 ? 17.784 6.650 -5.057 1.00 58.44 211 SER A O 1
ATOM 1649 N N . ASP A 1 212 ? 16.593 7.531 -3.378 1.00 53.16 212 ASP A N 1
ATOM 1650 C CA . ASP A 1 212 ? 17.722 8.003 -2.589 1.00 53.16 212 ASP A CA 1
ATOM 1651 C C . ASP A 1 212 ? 18.349 6.767 -1.901 1.00 53.16 212 ASP A C 1
ATOM 1653 O O . ASP A 1 212 ? 18.346 6.647 -0.681 1.00 53.16 212 ASP A O 1
ATOM 1657 N N . VAL A 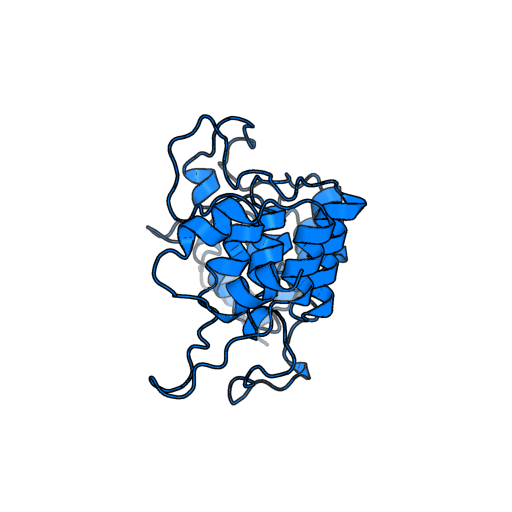1 213 ? 18.822 5.796 -2.701 1.00 48.97 213 VAL A N 1
ATOM 1658 C CA . VAL A 1 213 ? 19.549 4.562 -2.331 1.00 48.97 213 VAL A CA 1
ATOM 1659 C C . VAL A 1 213 ? 20.885 4.910 -1.668 1.00 48.97 213 VAL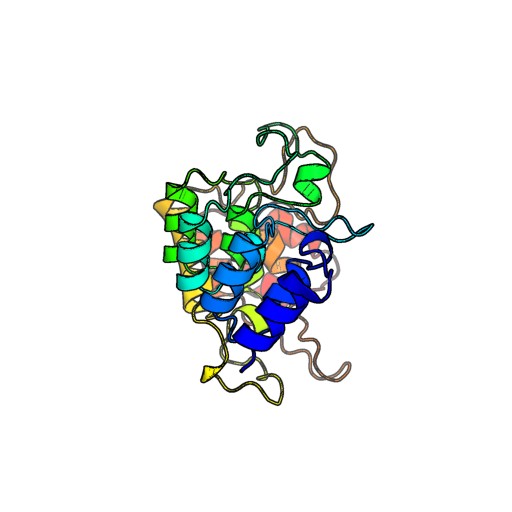 A C 1
ATOM 1661 O O . VAL A 1 213 ? 21.614 4.044 -1.206 1.00 48.9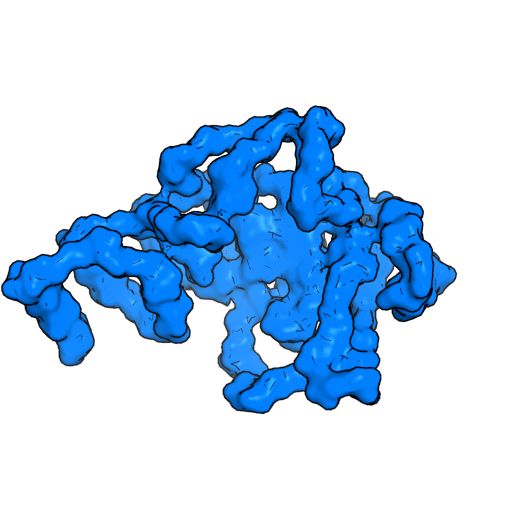7 213 VAL A O 1
ATOM 1664 N N . LEU A 1 214 ? 21.199 6.199 -1.596 1.00 45.81 214 LEU A N 1
ATOM 1665 C CA . LEU A 1 214 ? 22.165 6.767 -0.688 1.00 45.81 214 LEU A CA 1
ATOM 1666 C C . LEU A 1 214 ? 21.675 6.509 0.739 1.00 45.81 214 LEU A C 1
ATOM 1668 O O . LEU A 1 214 ? 20.848 7.245 1.282 1.00 45.81 214 LEU A O 1
ATOM 1672 N N . GLU A 1 215 ? 22.171 5.422 1.333 1.00 41.47 215 GLU A N 1
ATOM 1673 C CA . GLU A 1 215 ? 22.093 5.193 2.769 1.00 41.47 215 GLU A CA 1
ATOM 1674 C C . GLU A 1 215 ? 22.411 6.522 3.460 1.00 41.47 215 GLU A C 1
ATOM 1676 O O . GLU A 1 215 ? 23.436 7.131 3.170 1.00 41.47 215 GLU A O 1
ATOM 1681 N N . TYR A 1 216 ? 21.539 7.012 4.346 1.00 40.28 216 TYR A N 1
ATOM 1682 C CA . TYR A 1 216 ? 21.862 8.133 5.232 1.00 40.28 216 TYR A CA 1
ATOM 1683 C C . TYR A 1 216 ? 22.892 7.626 6.266 1.00 40.28 216 TYR A C 1
ATOM 1685 O O . TYR A 1 216 ? 22.614 7.525 7.459 1.00 40.28 216 TYR A O 1
ATOM 1693 N N . GLY A 1 217 ? 24.056 7.207 5.775 1.00 37.75 217 GLY A N 1
ATOM 1694 C CA . GLY A 1 217 ? 25.229 6.786 6.511 1.00 37.75 217 GLY A CA 1
ATOM 1695 C C . GLY A 1 217 ? 26.020 8.017 6.926 1.00 37.75 217 GLY A C 1
ATOM 1696 O O . GLY A 1 217 ? 25.948 9.078 6.308 1.00 37.75 217 GLY A O 1
ATOM 1697 N N . ALA A 1 218 ? 26.710 7.901 8.049 1.00 38.56 218 ALA A N 1
ATOM 1698 C CA . ALA A 1 218 ? 27.396 8.979 8.737 1.00 38.56 218 ALA A CA 1
ATOM 1699 C C . ALA A 1 218 ? 28.482 9.664 7.875 1.00 38.56 218 ALA A C 1
ATOM 1701 O O . ALA A 1 218 ? 29.665 9.366 7.986 1.00 38.56 218 ALA A O 1
ATOM 1702 N N . GLY A 1 219 ? 28.085 10.650 7.072 1.00 39.84 219 GLY A N 1
ATOM 1703 C CA . GLY A 1 219 ? 28.998 11.521 6.336 1.00 39.84 219 GLY A CA 1
ATOM 1704 C C . GLY A 1 219 ? 29.287 11.081 4.893 1.00 39.84 219 GLY A C 1
ATOM 1705 O O . GLY A 1 219 ? 28.887 10.007 4.459 1.00 39.84 219 GLY A O 1
ATOM 1706 N N . PRO A 1 220 ? 29.972 11.940 4.120 1.00 47.62 220 PRO A N 1
ATOM 1707 C CA . PRO A 1 220 ? 30.122 11.815 2.668 1.00 47.62 220 PRO A CA 1
ATOM 1708 C C . PRO A 1 220 ? 30.958 10.619 2.165 1.00 47.62 220 PRO A C 1
ATOM 1710 O O . PRO A 1 220 ? 31.150 10.512 0.956 1.00 47.62 220 PRO A O 1
ATOM 1713 N N . GLU A 1 221 ? 31.449 9.735 3.039 1.00 47.56 221 GLU A N 1
ATOM 1714 C CA . GLU A 1 221 ? 32.460 8.714 2.708 1.00 47.56 221 GLU A CA 1
ATOM 1715 C C . GLU A 1 221 ? 31.960 7.254 2.776 1.00 47.56 221 GLU A C 1
ATOM 1717 O O . GLU A 1 221 ? 32.714 6.351 2.427 1.00 47.56 221 GLU A O 1
ATOM 1722 N N . THR A 1 222 ? 30.704 6.990 3.166 1.00 46.56 222 THR A N 1
ATOM 1723 C CA . THR A 1 222 ? 30.166 5.616 3.323 1.00 46.56 222 THR A CA 1
ATOM 1724 C C . THR A 1 222 ? 28.847 5.393 2.576 1.00 46.56 222 THR A C 1
ATOM 1726 O O . THR A 1 222 ? 27.915 4.805 3.117 1.00 46.56 222 THR A O 1
ATOM 1729 N N . TRP A 1 223 ? 28.726 5.899 1.348 1.00 51.62 223 TRP A N 1
ATOM 1730 C CA . TRP A 1 223 ? 27.553 5.632 0.511 1.00 51.62 223 TRP A CA 1
ATOM 1731 C C . TRP A 1 223 ? 27.650 4.220 -0.078 1.00 51.62 223 TRP A C 1
ATOM 1733 O O . TRP A 1 223 ? 28.237 4.031 -1.146 1.00 51.62 223 TRP A O 1
ATOM 1743 N N . GLU A 1 224 ? 27.103 3.215 0.604 1.00 54.59 224 GLU A N 1
ATOM 1744 C CA . GLU A 1 224 ? 26.942 1.895 -0.006 1.00 54.59 224 GLU A CA 1
ATOM 1745 C C . GLU A 1 224 ? 25.780 1.933 -1.004 1.00 54.59 224 GLU A C 1
ATOM 1747 O O . GLU A 1 224 ? 24.632 2.212 -0.656 1.00 54.59 224 GLU A O 1
ATOM 1752 N N . VAL A 1 225 ? 26.087 1.682 -2.279 1.00 57.97 225 VAL A N 1
ATOM 1753 C CA . VAL A 1 225 ? 25.059 1.558 -3.313 1.00 57.97 225 VAL A CA 1
ATOM 1754 C C . VAL A 1 225 ? 24.380 0.206 -3.152 1.00 57.97 225 VAL A C 1
ATOM 1756 O O . VAL A 1 225 ? 25.021 -0.837 -3.267 1.00 57.97 225 VAL A O 1
ATOM 1759 N N . LEU A 1 226 ? 23.074 0.215 -2.904 1.00 64.94 226 LEU A N 1
ATOM 1760 C CA . LEU A 1 226 ? 22.318 -1.016 -2.703 1.00 64.94 226 LEU A CA 1
ATOM 1761 C C . LEU A 1 226 ? 22.103 -1.733 -4.039 1.00 64.94 226 LEU A C 1
ATOM 1763 O O . LEU A 1 226 ? 21.731 -1.118 -5.036 1.00 64.94 226 LEU A O 1
ATOM 1767 N N . ASP A 1 227 ? 22.300 -3.051 -4.042 1.00 74.44 227 ASP A N 1
ATOM 1768 C CA . ASP A 1 227 ? 22.220 -3.893 -5.243 1.00 74.44 227 ASP A CA 1
ATOM 1769 C C . ASP A 1 227 ? 20.777 -4.072 -5.734 1.00 74.44 227 ASP A C 1
ATOM 1771 O O . ASP A 1 227 ? 20.125 -5.049 -5.391 1.00 74.44 227 ASP A O 1
ATOM 1775 N N . THR A 1 228 ? 20.205 -3.151 -6.497 1.00 83.19 228 THR A N 1
ATOM 1776 C CA . THR A 1 228 ? 18.818 -3.278 -6.984 1.00 83.19 228 THR A CA 1
ATOM 1777 C C . THR A 1 228 ? 18.633 -4.265 -8.149 1.00 83.19 228 THR A C 1
ATOM 1779 O O . THR A 1 228 ? 17.528 -4.339 -8.684 1.00 83.19 228 THR A O 1
ATOM 1782 N N . ARG A 1 229 ? 19.663 -5.032 -8.543 1.00 88.94 229 ARG A N 1
ATOM 1783 C CA . ARG A 1 229 ? 19.681 -5.824 -9.785 1.00 88.94 229 ARG A CA 1
ATOM 1784 C C . ARG A 1 229 ? 18.491 -6.751 -9.952 1.00 88.94 229 ARG A C 1
ATOM 1786 O O . ARG A 1 229 ? 17.838 -6.695 -10.981 1.00 88.94 229 ARG A O 1
ATOM 1793 N N . GLU A 1 230 ? 18.196 -7.583 -8.956 1.00 92.31 230 GLU A N 1
ATOM 1794 C CA . GLU A 1 230 ? 17.098 -8.556 -9.050 1.00 92.31 230 GLU A CA 1
ATOM 1795 C C . GLU A 1 230 ? 15.754 -7.872 -9.337 1.00 92.31 230 GLU A C 1
ATOM 1797 O O . GLU A 1 230 ? 15.020 -8.297 -10.222 1.00 92.31 230 GLU A O 1
ATOM 1802 N N . LEU A 1 231 ? 15.449 -6.785 -8.624 1.00 93.31 231 LEU A N 1
ATOM 1803 C CA . LEU A 1 231 ? 14.232 -6.003 -8.840 1.00 93.31 231 LEU A CA 1
ATOM 1804 C C . LEU A 1 231 ? 14.226 -5.347 -10.227 1.00 93.31 231 LEU A C 1
ATOM 1806 O O . LEU A 1 231 ? 13.202 -5.366 -10.907 1.00 93.31 231 LEU A O 1
ATOM 1810 N N . THR A 1 232 ? 15.357 -4.771 -10.640 1.00 94.00 232 THR A N 1
ATOM 1811 C CA . THR A 1 232 ? 15.525 -4.147 -11.959 1.00 94.00 232 THR A CA 1
ATOM 1812 C C . THR A 1 232 ? 15.290 -5.163 -13.073 1.00 94.00 232 THR A C 1
ATOM 1814 O O . THR A 1 232 ? 14.418 -4.950 -13.911 1.00 94.00 232 THR A O 1
ATOM 1817 N N . TRP A 1 233 ? 16.010 -6.284 -13.052 1.00 97.00 233 TRP A N 1
ATOM 1818 C CA . TRP A 1 233 ? 15.903 -7.345 -14.052 1.00 97.00 233 TRP A CA 1
ATOM 1819 C C . TRP A 1 233 ? 14.518 -7.970 -14.060 1.00 97.00 233 TRP A C 1
ATOM 1821 O O . TRP A 1 233 ? 13.950 -8.119 -15.131 1.00 97.00 233 TRP A O 1
ATOM 1831 N N . TYR A 1 234 ? 13.912 -8.211 -12.894 1.00 98.00 234 TYR A N 1
ATOM 1832 C CA . TYR A 1 234 ? 12.539 -8.704 -12.834 1.00 98.00 234 TYR A CA 1
ATOM 1833 C C . TYR A 1 234 ? 11.563 -7.791 -13.594 1.00 98.00 234 TYR A C 1
ATOM 1835 O O . TYR A 1 234 ? 10.735 -8.276 -14.362 1.00 98.00 234 TYR A O 1
ATOM 1843 N N . LEU A 1 235 ? 11.648 -6.469 -13.406 1.00 98.12 235 LEU A N 1
ATOM 1844 C CA . LEU A 1 235 ? 10.773 -5.529 -14.114 1.00 98.12 235 LEU A CA 1
ATOM 1845 C C . LEU A 1 235 ? 11.062 -5.503 -15.623 1.00 98.12 235 LEU A C 1
ATOM 1847 O O . LEU A 1 235 ? 10.123 -5.450 -16.417 1.00 98.12 235 LEU A O 1
ATOM 1851 N N . LEU A 1 236 ? 12.337 -5.551 -16.018 1.00 98.12 236 LEU A N 1
ATOM 1852 C CA . LEU A 1 236 ? 12.751 -5.567 -17.424 1.00 98.12 236 LEU A CA 1
ATOM 1853 C C . LEU A 1 236 ? 12.328 -6.864 -18.137 1.00 98.12 236 LEU A C 1
ATOM 1855 O O . LEU A 1 236 ? 11.782 -6.800 -19.237 1.00 98.12 236 LEU A O 1
ATOM 1859 N N . ASP A 1 237 ? 12.464 -8.017 -17.480 1.00 98.38 237 ASP A N 1
ATOM 1860 C CA . ASP A 1 237 ? 11.998 -9.326 -17.962 1.00 98.38 237 ASP A CA 1
ATOM 1861 C C . ASP A 1 237 ? 10.478 -9.349 -18.188 1.00 98.38 237 ASP A C 1
ATOM 1863 O O . ASP A 1 237 ? 9.978 -10.064 -19.057 1.00 98.38 237 ASP A O 1
ATOM 1867 N N . HIS A 1 238 ? 9.739 -8.512 -17.452 1.00 98.38 238 HIS A N 1
ATOM 1868 C CA . HIS A 1 238 ? 8.300 -8.299 -17.626 1.00 98.38 238 HIS A CA 1
ATOM 1869 C C . HIS A 1 238 ? 7.957 -7.160 -18.602 1.00 98.38 238 HIS A C 1
ATOM 1871 O O . HIS A 1 238 ? 6.794 -6.773 -18.722 1.00 98.38 238 HIS A O 1
ATOM 1877 N N . GLY A 1 239 ? 8.945 -6.640 -19.335 1.00 98.12 239 GLY A N 1
ATOM 1878 C CA . GLY A 1 239 ? 8.754 -5.676 -20.417 1.00 98.12 239 GLY A CA 1
ATOM 1879 C C . GLY A 1 239 ? 8.740 -4.210 -19.984 1.00 98.12 239 GLY A C 1
ATOM 1880 O O . GLY A 1 239 ? 8.209 -3.374 -20.722 1.00 98.12 239 GLY A O 1
ATOM 1881 N N . ALA A 1 240 ? 9.285 -3.868 -18.813 1.00 98.00 240 ALA A N 1
ATOM 1882 C CA . ALA A 1 240 ? 9.459 -2.469 -18.429 1.00 98.00 240 ALA A CA 1
ATOM 1883 C C . ALA A 1 240 ? 10.412 -1.744 -19.398 1.00 98.00 240 ALA A C 1
ATOM 1885 O O . ALA A 1 240 ? 11.487 -2.242 -19.721 1.00 98.00 240 ALA A O 1
ATOM 1886 N N . ASP A 1 241 ? 10.038 -0.544 -19.843 1.00 97.44 241 ASP A N 1
ATOM 1887 C CA . ASP A 1 241 ? 10.882 0.310 -20.678 1.00 97.44 241 ASP A CA 1
ATOM 1888 C C . ASP A 1 241 ? 11.914 1.053 -19.805 1.00 97.44 241 ASP A C 1
ATOM 1890 O O . ASP A 1 241 ? 11.521 1.861 -18.955 1.00 97.44 241 ASP A O 1
ATOM 1894 N N . PRO A 1 242 ? 13.231 0.843 -19.998 1.00 95.25 242 PRO A N 1
ATOM 1895 C CA . PRO A 1 242 ? 14.255 1.533 -19.218 1.00 95.25 242 PRO A CA 1
ATOM 1896 C C . PRO A 1 242 ? 14.429 3.005 -19.598 1.00 95.25 242 PRO A C 1
ATOM 1898 O O . PRO A 1 242 ? 14.966 3.774 -18.796 1.00 95.25 242 PRO A O 1
ATOM 1901 N N . ARG A 1 243 ? 13.989 3.441 -20.789 1.00 94.19 243 ARG A N 1
ATOM 1902 C CA . ARG A 1 243 ? 14.285 4.792 -21.304 1.00 94.19 243 ARG A CA 1
ATOM 1903 C C . ARG A 1 243 ? 13.819 5.909 -20.364 1.00 94.19 243 ARG A C 1
ATOM 1905 O O . ARG A 1 243 ? 14.649 6.763 -20.053 1.00 94.19 243 ARG A O 1
ATOM 1912 N N . PRO A 1 244 ? 12.580 5.905 -19.823 1.00 92.25 244 PRO A N 1
ATOM 1913 C CA . PRO A 1 244 ? 12.144 6.950 -18.898 1.00 92.25 244 PRO A CA 1
ATOM 1914 C C . PRO A 1 244 ? 12.984 7.014 -17.615 1.00 92.25 244 PRO A C 1
ATOM 1916 O O . PRO A 1 244 ? 13.181 8.095 -17.065 1.00 92.25 244 PRO A O 1
ATOM 1919 N N . ALA A 1 245 ? 13.487 5.877 -17.120 1.00 90.44 245 ALA A N 1
ATOM 1920 C CA . ALA A 1 245 ? 14.362 5.839 -15.950 1.00 90.44 245 ALA A CA 1
ATOM 1921 C C . ALA A 1 245 ? 15.765 6.381 -16.281 1.00 90.44 245 ALA A C 1
ATOM 1923 O O . ALA A 1 245 ? 16.286 7.221 -15.549 1.00 90.44 245 ALA A O 1
ATOM 1924 N N . LEU A 1 246 ? 16.342 5.978 -17.418 1.00 89.75 246 LEU A N 1
ATOM 1925 C CA . LEU A 1 246 ? 17.656 6.442 -17.882 1.00 89.75 246 LEU A CA 1
ATOM 1926 C C . LEU A 1 246 ? 17.680 7.947 -18.197 1.00 89.75 246 LEU A C 1
ATOM 1928 O O . LEU A 1 246 ? 18.621 8.641 -17.816 1.00 89.75 246 LEU A O 1
ATOM 1932 N N . GLU A 1 247 ? 16.634 8.484 -18.831 1.00 88.56 247 GLU A N 1
ATOM 1933 C CA . GLU A 1 247 ? 16.514 9.920 -19.132 1.00 88.56 247 GLU A CA 1
ATOM 1934 C C . GLU A 1 247 ? 16.516 10.785 -17.865 1.00 88.56 247 GLU A C 1
ATOM 1936 O O . GLU A 1 247 ? 17.055 11.892 -17.860 1.00 88.56 247 GLU A O 1
ATOM 1941 N N . ARG A 1 248 ? 15.958 10.274 -16.763 1.00 80.19 248 ARG A N 1
ATOM 1942 C CA . ARG A 1 248 ? 15.952 10.972 -15.468 1.00 80.19 248 ARG A CA 1
ATOM 1943 C C . ARG A 1 248 ? 17.326 11.019 -14.804 1.00 80.19 248 ARG A C 1
ATOM 1945 O O . ARG A 1 248 ? 17.555 11.907 -13.990 1.00 80.19 248 ARG A O 1
ATOM 1952 N N . LEU A 1 249 ? 18.217 10.090 -15.147 1.00 77.69 249 LEU A N 1
ATOM 1953 C CA . LEU A 1 249 ? 19.566 9.975 -14.587 1.00 77.69 249 LEU A CA 1
ATOM 1954 C C . LEU A 1 249 ? 20.621 10.799 -15.344 1.00 77.69 249 LEU A C 1
ATOM 1956 O O . LEU A 1 249 ? 21.809 10.705 -15.017 1.00 77.69 249 LEU A O 1
ATOM 1960 N N . GLN A 1 250 ? 20.223 11.604 -16.340 1.00 62.25 250 GLN A N 1
ATOM 1961 C CA . GLN A 1 250 ? 21.133 12.475 -17.091 1.00 62.25 250 GLN A CA 1
ATOM 1962 C C . GLN A 1 250 ? 21.887 13.417 -16.130 1.00 62.25 250 GLN A C 1
ATOM 1964 O O . GLN A 1 250 ? 21.338 14.394 -15.626 1.00 62.25 250 GLN A O 1
ATOM 1969 N N . GLY A 1 251 ? 23.151 13.075 -15.847 1.00 58.09 251 GLY A N 1
ATOM 1970 C CA . GLY A 1 251 ? 23.973 13.681 -14.791 1.00 58.09 251 GLY A CA 1
ATOM 1971 C C . GLY A 1 251 ? 24.827 12.692 -13.978 1.00 58.09 251 GLY A C 1
ATOM 1972 O O . GLY A 1 251 ? 25.683 13.136 -13.220 1.00 58.09 251 GLY A O 1
ATOM 1973 N N . GLY A 1 252 ? 24.645 11.373 -14.144 1.00 55.69 252 GLY A N 1
ATOM 1974 C CA . GLY A 1 252 ? 25.515 10.343 -13.543 1.00 55.69 252 GLY A CA 1
ATOM 1975 C C . GLY A 1 252 ? 25.162 9.950 -12.104 1.00 55.69 252 GLY A C 1
ATOM 1976 O O . GLY A 1 252 ? 25.988 9.383 -11.397 1.00 55.69 252 GLY A O 1
ATOM 1977 N N . SER A 1 253 ? 23.941 10.244 -11.654 1.00 63.53 253 SER A N 1
ATOM 1978 C CA . SER A 1 253 ? 23.541 10.143 -10.244 1.00 63.53 253 SER A CA 1
ATOM 1979 C C . SER A 1 253 ? 23.295 8.717 -9.720 1.00 63.53 253 SER A C 1
ATOM 1981 O O . SER A 1 253 ? 23.019 8.575 -8.534 1.00 63.53 253 SER A O 1
ATOM 1983 N N . HIS A 1 254 ? 23.378 7.670 -10.558 1.00 71.88 254 HIS A N 1
ATOM 1984 C CA . HIS A 1 254 ? 23.118 6.283 -10.129 1.00 71.88 254 HIS A CA 1
ATOM 1985 C C . HIS A 1 254 ? 23.840 5.216 -10.996 1.00 71.88 254 HIS A C 1
ATOM 1987 O O . HIS A 1 254 ? 23.191 4.457 -11.722 1.00 71.88 254 HIS A O 1
ATOM 1993 N N . PRO A 1 255 ? 25.187 5.135 -10.957 1.00 72.81 255 PRO A N 1
ATOM 1994 C CA . PRO A 1 255 ? 25.980 4.315 -11.885 1.00 72.81 255 PRO A CA 1
ATOM 1995 C C . PRO A 1 255 ? 25.650 2.815 -11.842 1.00 72.81 255 PRO A C 1
ATOM 1997 O O . PRO A 1 255 ? 25.659 2.165 -12.882 1.00 72.81 255 PRO A O 1
ATOM 2000 N N . THR A 1 256 ? 25.286 2.269 -10.678 1.00 78.75 256 THR A N 1
ATOM 2001 C CA . THR A 1 256 ? 24.928 0.846 -10.541 1.00 78.75 256 THR A CA 1
ATOM 2002 C C . THR A 1 256 ? 23.648 0.486 -11.288 1.00 78.75 256 THR A C 1
ATOM 2004 O O . THR A 1 256 ? 23.594 -0.561 -11.916 1.00 78.75 256 THR A O 1
ATOM 2007 N N . PHE A 1 257 ? 22.643 1.370 -11.296 1.00 84.56 257 PHE A N 1
ATOM 2008 C CA . PHE A 1 257 ? 21.400 1.104 -12.032 1.00 84.56 257 PHE A CA 1
ATOM 2009 C C . PHE A 1 257 ? 21.653 1.103 -13.542 1.00 84.56 257 PHE A C 1
ATOM 2011 O O . PHE A 1 257 ? 21.142 0.243 -14.248 1.00 84.56 257 PHE A O 1
ATOM 2018 N N . ILE A 1 258 ? 22.474 2.042 -14.029 1.00 85.69 258 ILE A N 1
ATOM 2019 C CA . ILE A 1 258 ? 22.873 2.090 -15.442 1.00 85.69 258 ILE A CA 1
ATOM 2020 C C . ILE A 1 258 ? 23.593 0.792 -15.821 1.00 85.69 258 ILE A C 1
ATOM 2022 O O . ILE A 1 258 ? 23.209 0.160 -16.798 1.00 85.69 258 ILE A O 1
ATOM 2026 N N . ALA A 1 259 ? 24.565 0.357 -15.014 1.00 86.00 259 ALA A N 1
ATOM 2027 C CA . ALA A 1 259 ? 25.291 -0.887 -15.252 1.00 86.00 259 ALA A CA 1
ATOM 2028 C C . ALA A 1 259 ? 24.378 -2.125 -15.217 1.00 86.00 259 ALA A C 1
ATOM 2030 O O . ALA A 1 259 ? 24.532 -3.014 -16.047 1.00 86.00 259 ALA A O 1
ATOM 2031 N N . ASP A 1 260 ? 23.414 -2.184 -14.293 1.00 88.75 260 ASP A N 1
ATOM 2032 C CA . ASP A 1 260 ? 22.455 -3.291 -14.227 1.00 88.75 260 ASP A CA 1
ATOM 2033 C C . ASP A 1 260 ? 21.537 -3.328 -15.463 1.00 88.75 260 ASP A C 1
ATOM 2035 O O . ASP A 1 260 ? 21.227 -4.417 -15.939 1.00 88.75 260 ASP A O 1
ATOM 2039 N N . VAL A 1 261 ? 21.130 -2.170 -16.003 1.00 91.38 261 VAL A N 1
ATOM 2040 C CA . VAL A 1 261 ? 20.352 -2.079 -17.256 1.00 91.38 261 VAL A CA 1
ATOM 2041 C C . VAL A 1 261 ? 21.201 -2.436 -18.479 1.00 91.38 261 VAL A C 1
ATOM 2043 O O . VAL A 1 261 ? 20.693 -3.070 -19.392 1.00 91.38 261 VAL A O 1
ATOM 2046 N N . GLU A 1 262 ? 22.478 -2.045 -18.519 1.00 91.00 262 GLU A N 1
ATOM 2047 C CA . GLU A 1 262 ? 23.404 -2.409 -19.605 1.00 91.00 262 GLU A CA 1
ATOM 2048 C C . GLU A 1 262 ? 23.772 -3.901 -19.599 1.00 91.00 262 GLU A C 1
ATOM 2050 O O . GLU A 1 262 ? 24.124 -4.451 -20.642 1.00 91.00 262 GLU A O 1
ATOM 2055 N N . ALA A 1 263 ? 23.733 -4.537 -18.426 1.00 93.00 263 ALA A N 1
ATOM 2056 C CA . ALA A 1 263 ? 24.049 -5.951 -18.244 1.00 93.00 263 ALA A CA 1
ATOM 2057 C C . ALA A 1 263 ? 22.851 -6.897 -18.448 1.00 93.00 263 ALA A C 1
ATOM 2059 O O . ALA A 1 263 ? 23.078 -8.104 -18.554 1.00 93.00 263 ALA A O 1
ATOM 2060 N N . TRP A 1 264 ? 21.623 -6.368 -18.450 1.00 94.88 264 TRP A N 1
ATOM 2061 C CA . TRP A 1 264 ? 20.392 -7.093 -18.783 1.00 94.88 264 TRP A CA 1
ATOM 2062 C C . TRP A 1 264 ? 20.286 -7.312 -20.297 1.00 94.88 264 TRP A C 1
ATOM 2064 O O . TRP A 1 264 ? 20.080 -8.478 -20.706 1.00 94.88 264 TRP A O 1
#

Foldseek 3Di:
DVLVVLLCCLPVVVDALVPPDLVNQLPDPDNDVSSVVSSVVSPNDQLDFDDDPPAQTGGNLLSCQLPLVVNVSCVVSPHDQDHPPDDPDDQADQDPVCVSYPGSLLSNLQFHFPVSSVVSVVSVGDDALCSLLNLLLSLLDCQQAVDPPDDDDVPDDPVNHRPSRHNVRSVVSNCCCCPVVVDDQQRFSHRPNDDDDPPGQGGSLLSNLPPCSQDPPDDDPDRDRDQCLVSNVVSVVSPHDCVSNVVVCVPVPHVNSVVSVVVD

Organism: NCBI:txid1314786

Radius of gyration: 20.22 Å; chains: 1; bounding box: 49×34×57 Å

Sequence (264 aa):
NALAILTYILSDGGYSTDNISNHEMNRPRDLSTQILDVLLAYGWNINKRFNRAGRRSGPFLWAVLANEDLVKYCLEHGASVHPEGQSPLQPDFITQDQLRCPPVLEKAAAKATVATFKLLHAYGAPLGWRCLHHAVHAATFPWMSGRPGGTPTPGTSEEQYPKAQTYAERMAMVYYLVEDLGLDVNGPDQPPTQIRLPMRRGPPLCYVSDSDVLEYGAGPETWEVLDTRELTWYLLDHGADPRPALERLQGGSHPTFIADVEAW

Secondary structure (DSSP, 8-state):
-HHHHHHHHHHTS---GGG--HHHHTS-TT--HHHHHHHHHTT--TT-----TT-----GGGTSTT-HHHHHHHHHTT--SS-TT-PPPPSS---HHHHHS--HHHHHHHHS-HHHHHHHHHTT----TTHHHHHHHHHT-HHHHT-TTSPPPTT--GGGS-GGGSHHHHHHHHHIIIIIS---TT--SS-TTS---TT--SSTTHHHHTS--S---SSTT--PPP--HHHHHHHHHTT--SHHHHHHTTTTS-HHHHHHHHH-

pLDDT: mean 82.16, std 16.97, range [35.16, 98.62]

InterPro domains:
  IPR036770 Ankyrin repeat-containing domain superfamily [G3DSA:1.25.40.20] (27-259)
  IPR036770 Ankyrin repeat-containing domain superfamily [SSF48403] (34-137)